Protein AF-A0A3P7KV94-F1 (afdb_monomer_lite)

Organism: Dibothriocephalus latus (NCBI:txid60516)

Secondary structure (DSSP, 8-state):
-HHHHHHHHHHHHHHHHHHHHHHHHHHHHHHHHHHHHHHHIIIIIIIIII--SS--SSTTB-TTT-PBPTTSS-TTT---PPPGGG-HHHHHHHHHHHH--SSSPPPP--TTTHHHHHHHHHHHHHHHHHHHHHHHHHHHHHHHHHHTT--HHHHHHHHHHHHHHHHHHHHHHHH-TT--HHHHHHHHHHHHHHHHHHHHHHHHHHHHHHHHHHHHHHHH----------

Radius of gyration: 30.25 Å; chains: 1; bounding box: 95×74×55 Å

Structure (mmCIF, N/CA/C/O backbone):
data_AF-A0A3P7KV94-F1
#
_entry.id   AF-A0A3P7KV94-F1
#
loop_
_atom_site.group_PDB
_atom_site.id
_atom_site.type_symbol
_atom_site.label_atom_id
_atom_site.label_alt_id
_atom_site.label_comp_id
_atom_site.label_asym_id
_atom_site.label_entity_id
_atom_site.label_seq_id
_atom_site.pdbx_PDB_ins_code
_atom_site.Cartn_x
_atom_site.Cartn_y
_atom_site.Cartn_z
_atom_site.occupancy
_atom_site.B_iso_or_equiv
_atom_site.auth_seq_id
_atom_site.auth_comp_id
_atom_site.auth_asym_id
_atom_site.auth_atom_id
_atom_site.pdbx_PDB_model_num
ATOM 1 N N . MET A 1 1 ? 8.951 25.987 18.059 1.00 56.25 1 MET A N 1
ATOM 2 C CA . MET A 1 1 ? 8.550 27.293 17.482 1.00 56.25 1 MET A CA 1
ATOM 3 C C . MET A 1 1 ? 7.028 27.458 17.388 1.00 56.25 1 MET A C 1
ATOM 5 O O . MET A 1 1 ? 6.517 28.408 17.963 1.00 56.25 1 MET A O 1
ATOM 9 N N . VAL A 1 2 ? 6.289 26.517 16.780 1.00 65.81 2 VAL A N 1
ATOM 10 C CA . VAL A 1 2 ? 4.816 26.593 16.595 1.00 65.81 2 VAL A CA 1
ATOM 11 C C . VAL A 1 2 ? 4.033 26.803 17.904 1.00 65.81 2 VAL A C 1
ATOM 13 O O . VAL A 1 2 ? 3.144 27.645 17.973 1.00 65.81 2 VAL A O 1
ATOM 16 N N . ASN A 1 3 ? 4.426 26.113 18.979 1.00 69.69 3 ASN A N 1
ATOM 17 C CA . ASN A 1 3 ? 3.790 26.240 20.297 1.00 69.69 3 ASN A CA 1
ATOM 18 C C . ASN A 1 3 ? 3.945 27.630 20.946 1.00 69.69 3 ASN A C 1
ATOM 20 O O . ASN A 1 3 ? 3.095 28.014 21.745 1.00 69.69 3 ASN A O 1
ATOM 24 N N . LEU A 1 4 ? 5.009 28.374 20.620 1.00 71.12 4 LEU A N 1
ATOM 25 C CA . LEU A 1 4 ? 5.281 29.695 21.201 1.00 71.12 4 LEU A CA 1
ATOM 26 C C . LEU A 1 4 ? 4.421 30.773 20.531 1.00 71.12 4 LEU A C 1
ATOM 28 O O . LEU A 1 4 ? 3.817 31.594 21.212 1.00 71.12 4 LEU A O 1
ATOM 32 N N . VAL A 1 5 ? 4.308 30.700 19.202 1.00 74.12 5 VAL A N 1
ATOM 33 C CA . VAL A 1 5 ? 3.488 31.617 18.394 1.00 74.12 5 VAL A CA 1
ATOM 34 C C . VAL A 1 5 ? 1.994 31.394 18.651 1.00 74.12 5 VAL A C 1
ATOM 36 O O . VAL A 1 5 ? 1.230 32.345 18.785 1.00 74.12 5 VAL A O 1
ATOM 39 N N . ALA A 1 6 ? 1.561 30.136 18.791 1.00 70.38 6 ALA A N 1
ATOM 40 C CA . ALA A 1 6 ? 0.167 29.830 19.112 1.00 70.38 6 ALA A CA 1
ATOM 41 C C . ALA A 1 6 ? -0.234 30.358 20.502 1.00 70.38 6 ALA A C 1
ATOM 43 O O . ALA A 1 6 ? -1.331 30.890 20.671 1.00 70.38 6 ALA A O 1
ATOM 44 N N . GLN A 1 7 ? 0.670 30.258 21.483 1.00 73.75 7 GLN A N 1
ATOM 45 C CA . GLN A 1 7 ? 0.433 30.757 22.836 1.00 73.75 7 GLN A CA 1
ATOM 46 C C . GLN A 1 7 ? 0.402 32.292 22.895 1.00 73.75 7 GLN A C 1
ATOM 48 O O . GLN A 1 7 ? -0.396 32.840 23.652 1.00 73.75 7 GLN A O 1
ATOM 53 N N . SER A 1 8 ? 1.215 32.989 22.093 1.00 76.00 8 SER A N 1
ATOM 54 C CA . SER A 1 8 ? 1.230 34.457 22.073 1.00 76.00 8 SER A CA 1
ATOM 55 C C . SER A 1 8 ? -0.001 35.075 21.406 1.00 76.00 8 SER A C 1
ATOM 57 O O . SER A 1 8 ? -0.380 36.183 21.765 1.00 76.00 8 SER A O 1
ATOM 59 N N . VAL A 1 9 ? -0.627 34.380 20.448 1.00 80.75 9 VAL A N 1
ATOM 60 C CA . VAL A 1 9 ? -1.775 34.912 19.687 1.00 80.75 9 VAL A CA 1
ATOM 61 C C . VAL A 1 9 ? -3.122 34.485 20.280 1.00 80.75 9 VAL A C 1
ATOM 63 O O . VAL A 1 9 ? -4.055 35.280 20.311 1.00 80.75 9 VAL A O 1
ATOM 66 N N . PHE A 1 10 ? -3.234 33.248 20.773 1.00 79.25 10 PHE A N 1
ATOM 67 C CA . PHE A 1 10 ? -4.513 32.654 21.191 1.00 79.25 10 PHE A CA 1
ATOM 68 C C . PHE A 1 10 ? -4.544 32.205 22.663 1.00 79.25 10 PHE A C 1
ATOM 70 O O . PHE A 1 10 ? -5.513 31.588 23.115 1.00 79.25 10 PHE A O 1
ATOM 77 N N . GLY A 1 11 ? -3.479 32.469 23.424 1.00 86.19 11 GLY A N 1
ATOM 78 C CA . GLY A 1 11 ? -3.354 32.040 24.815 1.00 86.19 11 GLY A CA 1
ATOM 79 C C . GLY A 1 11 ? -3.233 30.518 24.988 1.00 86.19 11 GLY A C 1
ATOM 80 O O . GLY A 1 11 ? -2.960 29.761 24.053 1.00 86.19 11 GLY A O 1
ATOM 81 N N . GLN A 1 12 ? -3.433 30.045 26.220 1.00 82.75 12 GLN A N 1
ATOM 82 C CA . GLN A 1 12 ? -3.245 28.635 26.595 1.00 82.75 12 GLN A CA 1
ATOM 83 C C . GLN A 1 12 ? -4.250 27.685 25.914 1.00 82.75 12 GLN A C 1
ATOM 85 O O . GLN A 1 12 ? -3.912 26.545 25.582 1.00 82.75 12 GLN A O 1
ATOM 90 N N . ALA A 1 13 ? -5.476 28.162 25.674 1.00 82.75 13 ALA A N 1
ATOM 91 C CA . ALA A 1 13 ? -6.503 27.399 24.971 1.00 82.75 13 ALA A CA 1
ATOM 92 C C . ALA A 1 13 ? -6.104 27.157 23.507 1.00 82.75 13 ALA A C 1
ATOM 94 O O . ALA A 1 13 ? -6.130 26.016 23.046 1.00 82.75 13 ALA A O 1
ATOM 95 N N . GLY A 1 14 ? -5.634 28.191 22.799 1.00 84.19 14 GLY A N 1
ATOM 96 C CA . GLY A 1 14 ? -5.221 28.068 21.399 1.00 84.19 14 GLY A CA 1
ATOM 97 C C . GLY A 1 14 ? -4.046 27.118 21.176 1.00 84.19 14 GLY A C 1
ATOM 98 O O . GLY A 1 14 ? -4.046 26.357 20.210 1.00 84.19 14 GLY A O 1
ATOM 99 N N . LYS A 1 15 ? -3.086 27.074 22.109 1.00 84.19 15 LYS A N 1
ATOM 100 C CA . LYS A 1 15 ? -2.001 26.079 22.087 1.00 84.19 15 LYS A CA 1
ATOM 101 C C . LYS A 1 15 ? -2.536 24.642 22.087 1.00 84.19 15 LYS A C 1
ATOM 103 O O . LYS A 1 15 ? -2.047 23.800 21.338 1.00 84.19 15 LYS A O 1
ATOM 108 N N . SER A 1 16 ? -3.547 24.365 22.910 1.00 86.06 16 SER A N 1
ATOM 109 C CA . SER A 1 16 ? -4.144 23.028 23.015 1.00 86.06 16 SER A CA 1
ATOM 110 C C . SER A 1 16 ? -4.905 22.656 21.740 1.00 86.06 16 SER A C 1
ATOM 112 O O . SER A 1 16 ? -4.712 21.560 21.217 1.00 86.06 16 SER A O 1
ATOM 114 N N . PHE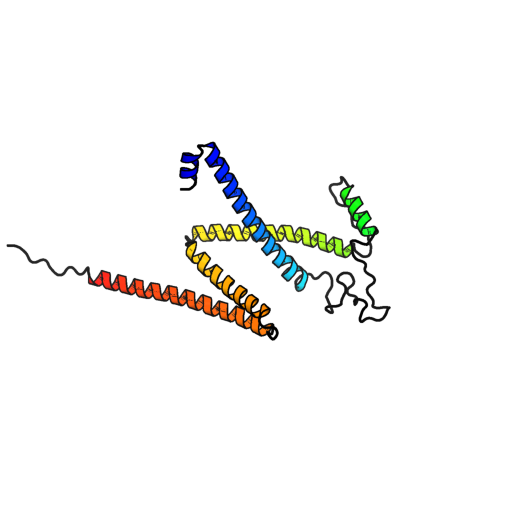 A 1 17 ? -5.685 23.588 21.182 1.00 90.12 17 PHE A N 1
ATOM 115 C CA . PHE A 1 17 ? -6.392 23.380 19.914 1.00 90.12 17 PHE A CA 1
ATOM 116 C C . PHE A 1 17 ? -5.438 23.101 18.748 1.00 90.12 17 PHE A C 1
ATOM 118 O O . PHE A 1 17 ? -5.637 22.129 18.024 1.00 90.12 17 PHE A O 1
ATOM 125 N N . MET A 1 18 ? -4.372 23.892 18.593 1.00 88.69 18 MET A N 1
ATOM 126 C CA . MET A 1 18 ? -3.408 23.690 17.505 1.00 88.69 18 MET A CA 1
ATOM 127 C C . MET A 1 18 ? -2.711 22.331 17.600 1.00 88.69 18 MET A C 1
ATOM 129 O O . MET A 1 18 ? -2.545 21.658 16.586 1.00 88.69 18 MET A O 1
ATOM 133 N N . ASN A 1 19 ? -2.370 21.879 18.809 1.00 87.88 19 ASN A N 1
ATOM 134 C CA . ASN A 1 19 ? -1.785 20.552 18.991 1.00 87.88 19 ASN A CA 1
ATOM 135 C C . ASN A 1 19 ? -2.766 19.432 18.619 1.00 87.88 19 ASN A C 1
ATOM 137 O O . ASN A 1 19 ? -2.364 18.482 17.955 1.00 87.88 19 ASN A O 1
ATOM 141 N N . VAL A 1 20 ? -4.052 19.547 18.967 1.00 91.62 20 VAL A N 1
ATOM 142 C CA . VAL A 1 20 ? -5.071 18.561 18.558 1.00 91.62 20 VAL A CA 1
ATOM 143 C C . VAL A 1 20 ? -5.243 18.531 17.038 1.00 91.62 20 VAL A C 1
ATOM 145 O O . VAL A 1 20 ? -5.331 17.453 16.449 1.00 91.62 20 VAL A O 1
ATOM 148 N N . VAL A 1 21 ? -5.240 19.692 16.378 1.00 92.75 21 VAL A N 1
ATOM 149 C CA . VAL A 1 21 ? -5.327 19.772 14.911 1.00 92.75 21 VAL A CA 1
ATOM 150 C C . VAL A 1 21 ? -4.111 19.116 14.254 1.00 92.75 21 VAL A C 1
ATOM 152 O O . VAL A 1 21 ? -4.277 18.301 13.354 1.00 92.75 21 VAL A O 1
ATOM 155 N N . ILE A 1 22 ? -2.897 19.396 14.733 1.00 91.88 22 ILE A N 1
ATOM 156 C CA . ILE A 1 22 ? -1.675 18.781 14.192 1.00 91.88 22 ILE A CA 1
ATOM 157 C C . ILE A 1 22 ? -1.693 17.261 14.401 1.00 91.88 22 ILE A C 1
ATOM 159 O O . ILE A 1 22 ? -1.453 16.509 13.459 1.00 91.88 22 ILE A O 1
ATOM 163 N N . LEU A 1 23 ? -2.033 16.794 15.606 1.00 92.12 23 LEU A N 1
ATOM 164 C CA . LEU A 1 23 ? -2.089 15.363 15.918 1.00 92.12 23 LEU A CA 1
ATOM 165 C C . LEU A 1 23 ? -3.150 14.632 15.093 1.00 92.12 23 LEU A C 1
ATOM 167 O O . LEU A 1 23 ? -2.886 13.544 14.588 1.00 92.12 23 LEU A O 1
ATOM 171 N N . SER A 1 24 ? -4.334 15.222 14.924 1.00 94.00 24 SER A N 1
ATOM 172 C CA . SER A 1 24 ? -5.396 14.627 14.106 1.00 94.00 24 SER A CA 1
ATOM 173 C C . SER A 1 24 ? -5.035 14.598 12.621 1.00 94.00 24 SER A C 1
ATOM 175 O O . SER A 1 24 ? -5.274 13.583 11.971 1.00 94.00 24 SER A O 1
ATOM 177 N N . ALA A 1 25 ? -4.394 15.648 12.098 1.00 94.56 25 ALA A N 1
ATOM 178 C CA . ALA A 1 25 ? -3.899 15.671 10.725 1.00 94.56 25 ALA A CA 1
ATOM 179 C C . ALA A 1 25 ? -2.850 14.573 10.484 1.00 94.56 25 ALA A C 1
ATOM 181 O O . ALA A 1 25 ? -2.973 13.809 9.529 1.00 94.56 25 ALA A O 1
ATOM 182 N N . MET A 1 26 ? -1.868 14.437 11.382 1.00 91.88 26 MET A N 1
ATOM 183 C CA . MET A 1 26 ? -0.846 13.384 11.298 1.00 91.88 26 MET A CA 1
ATOM 184 C C . MET A 1 26 ? -1.443 11.979 11.455 1.00 91.88 26 MET A C 1
ATOM 186 O O . MET A 1 26 ? -1.051 11.048 10.753 1.00 91.88 26 MET A O 1
ATOM 190 N N . ALA A 1 27 ? -2.412 11.801 12.354 1.00 92.75 27 ALA A N 1
ATOM 191 C CA . ALA A 1 27 ? -3.106 10.526 12.516 1.00 92.75 27 ALA A CA 1
ATOM 192 C C . ALA A 1 27 ? -3.913 10.154 11.257 1.00 92.75 27 ALA A C 1
ATOM 194 O O . ALA A 1 27 ? -3.926 8.995 10.843 1.00 92.75 27 ALA A O 1
ATOM 195 N N . ALA A 1 28 ? -4.562 11.126 10.612 1.00 94.56 28 ALA A N 1
ATOM 196 C CA . ALA A 1 28 ? -5.327 10.894 9.391 1.00 94.56 28 ALA A CA 1
ATOM 197 C C . ALA A 1 28 ? -4.428 10.491 8.210 1.00 94.56 28 ALA A C 1
ATOM 199 O O . ALA A 1 28 ? -4.744 9.534 7.503 1.00 94.56 28 ALA A O 1
ATOM 200 N N . THR A 1 29 ? -3.291 11.165 8.011 1.00 93.19 29 THR A N 1
ATOM 201 C CA . THR A 1 29 ? -2.361 10.816 6.924 1.00 93.19 29 THR A CA 1
ATOM 202 C C . THR A 1 29 ? -1.722 9.447 7.146 1.00 93.19 29 THR A C 1
ATOM 204 O O . THR A 1 29 ? -1.769 8.599 6.258 1.00 93.19 29 THR A O 1
ATOM 207 N N . THR A 1 30 ? -1.220 9.177 8.353 1.00 90.81 30 THR A N 1
ATOM 208 C CA . THR A 1 30 ? -0.586 7.886 8.679 1.00 90.81 30 THR A CA 1
ATOM 209 C C . THR A 1 30 ? -1.555 6.711 8.553 1.00 90.81 30 THR A C 1
ATOM 211 O O . THR A 1 30 ? -1.204 5.671 7.994 1.00 90.81 30 THR A O 1
ATOM 214 N N . THR A 1 31 ? -2.802 6.859 9.010 1.00 92.31 31 THR A N 1
ATOM 215 C CA . THR A 1 31 ? -3.811 5.799 8.858 1.00 92.31 31 THR A CA 1
ATOM 216 C C . THR A 1 31 ? -4.174 5.552 7.396 1.00 92.31 31 THR A C 1
ATOM 218 O O . THR A 1 31 ? -4.305 4.392 7.002 1.00 92.31 31 THR A O 1
ATOM 221 N N . ALA A 1 32 ? -4.284 6.601 6.575 1.00 93.44 32 ALA A N 1
ATOM 222 C CA . ALA A 1 32 ? -4.557 6.471 5.146 1.00 93.44 32 ALA A CA 1
ATOM 223 C C . ALA A 1 32 ? -3.414 5.765 4.394 1.00 93.44 32 ALA A C 1
ATOM 225 O O . ALA A 1 32 ? -3.667 4.871 3.581 1.00 93.44 32 ALA A O 1
ATOM 226 N N . GLU A 1 33 ? -2.162 6.111 4.691 1.00 92.06 33 GLU A N 1
ATOM 227 C CA . GLU A 1 33 ? -0.980 5.490 4.083 1.00 92.06 33 GLU A CA 1
ATOM 228 C C . GLU A 1 33 ? -0.869 4.008 4.453 1.00 92.06 33 GLU A C 1
ATOM 230 O O . GLU A 1 33 ? -0.787 3.144 3.576 1.00 92.06 33 GLU A O 1
ATOM 235 N N . VAL A 1 34 ? -0.960 3.685 5.746 1.00 93.56 34 VAL A N 1
ATOM 236 C CA . VAL A 1 34 ? -0.874 2.298 6.226 1.00 93.56 34 VAL A CA 1
ATOM 237 C C . VAL A 1 34 ? -2.035 1.458 5.688 1.00 93.56 34 VAL A C 1
ATOM 239 O O . VAL A 1 34 ? -1.834 0.305 5.288 1.00 93.56 34 VAL A O 1
ATOM 242 N N . ALA A 1 35 ? -3.246 2.021 5.618 1.00 92.06 35 ALA A N 1
ATOM 243 C CA . ALA A 1 35 ? -4.393 1.348 5.018 1.00 92.06 35 ALA A CA 1
ATOM 244 C C . ALA A 1 35 ? -4.162 1.056 3.529 1.00 92.06 35 ALA A C 1
ATOM 246 O O . ALA A 1 35 ? -4.448 -0.059 3.084 1.00 92.06 35 ALA A O 1
ATOM 247 N N . SER A 1 36 ? -3.598 2.014 2.789 1.00 94.12 36 SER A N 1
ATOM 248 C CA . SER A 1 36 ? -3.301 1.876 1.360 1.00 94.12 36 SER A CA 1
ATOM 249 C C . SER A 1 36 ? -2.279 0.766 1.106 1.00 94.12 36 SER A C 1
ATOM 251 O O . SER A 1 36 ? -2.557 -0.162 0.341 1.00 94.12 36 SER A O 1
ATOM 253 N N . ILE A 1 37 ? -1.149 0.777 1.822 1.00 93.12 37 ILE A N 1
ATOM 254 C CA . ILE A 1 37 ? -0.109 -0.262 1.713 1.00 93.12 37 ILE A CA 1
ATOM 255 C C . ILE A 1 37 ? -0.689 -1.640 2.057 1.00 93.12 37 ILE A C 1
ATOM 257 O O . ILE A 1 37 ? -0.472 -2.613 1.334 1.00 93.12 37 ILE A O 1
ATOM 261 N N . SER A 1 38 ? -1.496 -1.721 3.120 1.00 93.81 38 SER A N 1
ATOM 262 C CA . SER A 1 38 ? -2.153 -2.971 3.515 1.00 93.81 38 SER A CA 1
ATOM 263 C C . SER A 1 38 ? -3.069 -3.506 2.415 1.00 93.81 38 SER A C 1
ATOM 265 O O . SER A 1 38 ? -3.068 -4.702 2.135 1.00 93.81 38 SER A O 1
ATOM 267 N N . THR A 1 39 ? -3.863 -2.638 1.777 1.00 92.44 39 THR A N 1
ATOM 268 C CA . THR A 1 39 ? -4.763 -3.063 0.697 1.00 92.44 39 THR A CA 1
ATOM 269 C C . THR A 1 39 ? -4.022 -3.542 -0.539 1.00 92.44 39 THR A C 1
ATOM 271 O O . THR A 1 39 ? -4.439 -4.552 -1.099 1.00 92.44 39 THR A O 1
ATOM 274 N N . ILE A 1 40 ? -2.919 -2.886 -0.915 1.00 93.12 40 ILE A N 1
ATOM 275 C CA . ILE A 1 40 ? -2.058 -3.327 -2.021 1.00 93.12 40 ILE A CA 1
ATOM 276 C C . ILE A 1 40 ? -1.506 -4.716 -1.702 1.00 93.12 40 ILE A C 1
ATOM 278 O O . ILE A 1 40 ? -1.665 -5.646 -2.484 1.00 93.12 40 ILE A O 1
ATOM 282 N N . PHE A 1 41 ? -0.946 -4.910 -0.505 1.00 93.38 41 PHE A N 1
ATOM 283 C CA . PHE A 1 41 ? -0.397 -6.207 -0.117 1.00 93.38 41 PHE A CA 1
ATOM 284 C C . PHE A 1 41 ? -1.449 -7.328 -0.168 1.00 93.38 41 PHE A C 1
ATOM 286 O O . PHE A 1 41 ? -1.193 -8.425 -0.659 1.00 93.38 41 PHE A O 1
ATOM 293 N N . ILE A 1 42 ? -2.664 -7.073 0.311 1.00 92.19 42 ILE A N 1
ATOM 294 C CA . ILE A 1 42 ? -3.688 -8.120 0.397 1.00 92.19 42 ILE A CA 1
ATOM 295 C C . ILE A 1 42 ? -4.320 -8.406 -0.960 1.00 92.19 42 ILE A C 1
ATOM 297 O O . ILE A 1 42 ? -4.489 -9.567 -1.324 1.00 92.19 42 ILE A O 1
ATOM 301 N N . ASN A 1 43 ? -4.684 -7.369 -1.706 1.00 89.94 43 ASN A N 1
ATOM 302 C CA . ASN A 1 43 ? -5.396 -7.548 -2.964 1.00 89.94 43 ASN A CA 1
ATOM 303 C C . ASN A 1 43 ? -4.449 -7.958 -4.094 1.00 89.94 43 ASN A C 1
ATOM 305 O O . ASN A 1 43 ? -4.812 -8.824 -4.889 1.00 89.94 43 ASN A O 1
ATOM 309 N N . ASP A 1 44 ? -3.238 -7.400 -4.133 1.00 91.81 44 ASP A N 1
ATOM 310 C CA . ASP A 1 44 ? -2.326 -7.602 -5.259 1.00 91.81 44 ASP A CA 1
ATOM 311 C C . ASP A 1 44 ? -1.378 -8.777 -5.009 1.00 91.81 44 ASP A C 1
ATOM 313 O O . ASP A 1 44 ? -1.060 -9.515 -5.940 1.00 91.81 44 ASP A O 1
ATOM 317 N N . ILE A 1 45 ? -0.958 -9.005 -3.757 1.00 91.69 45 ILE A N 1
ATOM 318 C CA . ILE A 1 45 ? -0.039 -10.102 -3.416 1.00 91.69 45 ILE A CA 1
ATOM 319 C C . ILE A 1 45 ? -0.811 -11.300 -2.859 1.00 91.69 45 ILE A C 1
ATOM 321 O O . ILE A 1 45 ? -0.770 -12.393 -3.428 1.00 91.69 45 ILE A O 1
ATOM 325 N N . TYR A 1 46 ? -1.547 -11.115 -1.761 1.00 91.00 46 TYR A N 1
ATOM 326 C CA . TYR A 1 46 ? -2.161 -12.236 -1.045 1.00 91.00 46 TYR A CA 1
ATOM 327 C C . TYR A 1 46 ? -3.263 -12.939 -1.847 1.00 91.00 46 TYR A C 1
ATOM 329 O O . TYR A 1 46 ? -3.223 -14.160 -2.016 1.00 91.00 46 TYR A O 1
ATOM 337 N N . ALA A 1 47 ? -4.223 -12.180 -2.376 1.00 88.12 47 ALA A N 1
ATOM 338 C CA . ALA A 1 47 ? -5.380 -12.725 -3.080 1.00 88.12 47 ALA A CA 1
ATOM 339 C C . ALA A 1 47 ? -5.036 -13.312 -4.460 1.00 88.12 47 ALA A C 1
ATOM 341 O O . ALA A 1 47 ? -5.784 -14.147 -4.970 1.00 88.12 47 ALA A O 1
ATOM 342 N N . ILE A 1 48 ? -3.927 -12.890 -5.076 1.00 87.06 48 ILE A N 1
ATOM 343 C CA . ILE A 1 48 ? -3.512 -13.363 -6.405 1.00 87.06 48 ILE A CA 1
ATOM 344 C C . ILE A 1 48 ? -2.508 -14.513 -6.298 1.00 87.06 48 ILE A C 1
ATOM 346 O O . ILE A 1 48 ? -2.695 -15.532 -6.964 1.00 87.06 48 ILE A O 1
ATOM 350 N N . TYR A 1 49 ? -1.467 -14.368 -5.474 1.00 89.19 49 TYR A N 1
ATOM 351 C CA . TYR A 1 49 ? -0.316 -15.275 -5.488 1.00 89.19 49 TYR A CA 1
ATOM 352 C C . TYR A 1 49 ? -0.287 -16.264 -4.321 1.00 89.19 49 TYR A C 1
ATOM 354 O O . TYR A 1 49 ? 0.122 -17.405 -4.518 1.00 89.19 49 TYR A O 1
ATOM 362 N N . LEU A 1 50 ? -0.706 -15.859 -3.116 1.00 89.88 50 LEU A N 1
ATOM 363 C CA . LEU A 1 50 ? -0.573 -16.700 -1.915 1.00 89.88 50 LEU A CA 1
ATOM 364 C C . LEU A 1 50 ? -1.763 -17.641 -1.720 1.00 89.88 50 LEU A C 1
ATOM 366 O O . LEU A 1 50 ? -1.572 -18.834 -1.497 1.00 89.88 50 LEU A O 1
ATOM 370 N N . ASN A 1 51 ? -2.988 -17.115 -1.772 1.00 88.69 51 ASN A N 1
ATOM 371 C CA . ASN A 1 51 ? -4.191 -17.909 -1.534 1.00 88.69 51 ASN A CA 1
ATOM 372 C C . ASN A 1 51 ? -5.375 -17.420 -2.384 1.00 88.69 51 ASN A C 1
ATOM 374 O O . ASN A 1 51 ? -6.308 -16.796 -1.857 1.00 88.69 51 ASN A O 1
ATOM 378 N N . PRO A 1 52 ? -5.349 -17.668 -3.705 1.00 87.31 52 PRO A N 1
ATOM 379 C CA . PRO A 1 52 ? -6.479 -17.352 -4.562 1.00 87.31 52 PRO A CA 1
ATOM 380 C C . PRO A 1 52 ? -7.670 -18.249 -4.212 1.00 87.31 52 PRO A C 1
ATOM 382 O O . PRO A 1 52 ? -7.552 -19.471 -4.208 1.00 87.31 52 PRO A O 1
ATOM 385 N N . PHE A 1 53 ? -8.839 -17.647 -3.971 1.00 83.56 53 P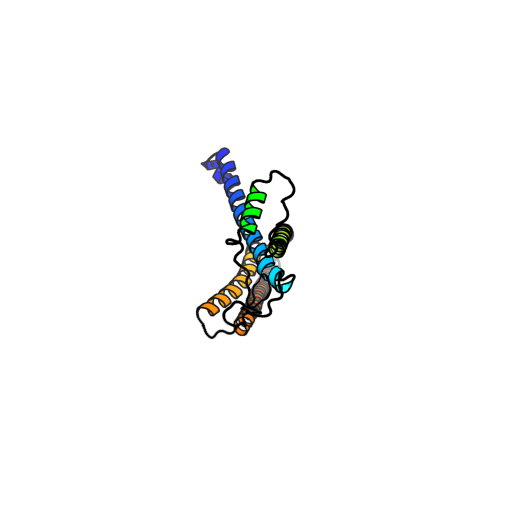HE A N 1
ATOM 386 C CA . PHE A 1 53 ? -10.063 -18.386 -3.626 1.00 83.56 53 PHE A CA 1
ATOM 387 C C . PHE A 1 53 ? -10.428 -19.471 -4.656 1.00 83.56 53 PHE A C 1
ATOM 389 O O . PHE A 1 53 ? -10.885 -20.554 -4.302 1.00 83.56 53 PHE A O 1
ATOM 396 N N . CYS A 1 54 ? -10.202 -19.189 -5.938 1.00 81.38 54 CYS A N 1
ATOM 397 C CA . CYS A 1 54 ? -10.284 -20.160 -7.020 1.00 81.38 54 CYS A CA 1
ATOM 398 C C . CYS A 1 54 ? -9.105 -19.942 -7.967 1.00 81.38 54 CYS A C 1
ATOM 400 O O . CYS A 1 54 ? -8.801 -18.808 -8.349 1.00 81.38 54 CYS A O 1
ATOM 402 N N . LYS A 1 55 ? -8.450 -21.031 -8.375 1.00 75.31 55 LYS A N 1
ATOM 403 C CA . LYS A 1 55 ? -7.349 -20.990 -9.340 1.00 75.31 55 LYS A CA 1
ATOM 404 C C . LYS A 1 55 ? -7.916 -20.562 -10.698 1.00 75.31 55 LYS A C 1
ATOM 406 O O . LYS A 1 55 ? -8.613 -21.334 -11.351 1.00 75.31 55 LYS A O 1
ATOM 411 N N . ARG A 1 56 ? -7.686 -19.308 -11.098 1.00 68.62 56 ARG A N 1
ATOM 412 C CA . ARG A 1 56 ? -8.191 -18.774 -12.372 1.00 68.62 56 ARG A CA 1
ATOM 413 C C . ARG A 1 56 ? -7.506 -19.487 -13.537 1.00 68.62 56 ARG A C 1
ATOM 415 O O . ARG A 1 56 ? -6.309 -19.320 -13.736 1.00 68.62 56 ARG A O 1
ATOM 422 N N . ILE A 1 57 ? -8.281 -20.251 -14.308 1.00 67.12 57 ILE A N 1
ATOM 423 C CA . ILE A 1 57 ? -7.816 -20.930 -15.532 1.00 67.12 57 ILE A CA 1
ATOM 424 C C . ILE A 1 57 ? -7.826 -19.954 -16.727 1.00 67.12 57 ILE A C 1
ATOM 426 O O . ILE A 1 57 ? -7.072 -20.122 -17.678 1.00 67.12 57 ILE A O 1
ATOM 430 N N . GLY A 1 58 ? -8.617 -18.873 -16.657 1.00 71.38 58 GLY A N 1
ATOM 431 C CA . GLY A 1 58 ? -8.628 -17.808 -17.664 1.00 71.38 58 GLY A CA 1
ATOM 432 C C . GLY A 1 58 ? -9.356 -16.539 -17.212 1.00 71.38 58 GLY A C 1
ATOM 433 O O . GLY A 1 58 ? -10.088 -16.549 -16.217 1.00 71.38 58 GLY A O 1
ATOM 434 N N . LEU A 1 59 ? -9.181 -15.448 -17.970 1.00 74.94 59 LEU A N 1
ATOM 435 C CA . LEU A 1 59 ? -9.789 -14.122 -17.727 1.00 74.94 59 LEU A CA 1
ATOM 436 C C . LEU A 1 59 ? -11.328 -14.165 -17.645 1.00 74.94 59 LEU A C 1
ATOM 438 O O . LEU A 1 59 ? -11.934 -13.343 -16.965 1.00 74.94 59 LEU A O 1
ATOM 442 N N . ASN A 1 60 ? -11.950 -15.160 -18.287 1.00 77.69 60 ASN A N 1
ATOM 443 C CA . ASN A 1 60 ? -13.404 -15.326 -18.369 1.00 77.69 60 ASN A CA 1
ATOM 444 C C . ASN A 1 60 ? -13.974 -16.361 -17.383 1.00 77.69 60 ASN A C 1
ATOM 446 O O . ASN A 1 60 ? -15.132 -16.755 -17.516 1.00 77.69 60 ASN A O 1
ATOM 450 N N . SER A 1 61 ? -13.187 -16.824 -16.410 1.00 82.56 61 SER A N 1
ATOM 451 C CA . SER A 1 61 ? -13.658 -17.734 -15.358 1.00 82.56 61 SER A CA 1
ATOM 452 C C . SER A 1 61 ? -14.387 -16.986 -14.232 1.00 82.56 61 SER A C 1
ATOM 454 O O . SER A 1 61 ? -14.058 -15.852 -13.882 1.00 82.56 61 SER A O 1
ATOM 456 N N . CYS A 1 62 ? -15.418 -17.605 -13.662 1.00 82.94 62 CYS A N 1
ATOM 457 C CA . CYS A 1 62 ? -16.138 -17.085 -12.509 1.00 82.94 62 CYS A CA 1
ATOM 458 C C . CYS A 1 62 ? -15.287 -17.219 -11.244 1.00 82.94 62 CYS A C 1
ATOM 460 O O . CYS A 1 62 ? -14.774 -18.296 -10.955 1.00 82.94 62 CYS A O 1
ATOM 462 N N . ILE A 1 63 ? -15.215 -16.155 -10.440 1.00 82.25 63 ILE A N 1
ATOM 463 C CA . ILE A 1 63 ? -14.454 -16.164 -9.184 1.00 82.25 63 ILE A CA 1
ATOM 464 C C . ILE A 1 63 ? -15.015 -17.142 -8.143 1.00 82.25 63 ILE A C 1
ATOM 466 O O . ILE A 1 63 ? -14.260 -17.606 -7.304 1.00 82.25 63 ILE A O 1
ATOM 470 N N . LEU A 1 64 ? -16.311 -17.469 -8.198 1.00 84.00 64 LEU A N 1
ATOM 471 C CA . LEU A 1 64 ? -16.965 -18.308 -7.189 1.00 84.00 64 LEU A CA 1
ATOM 472 C C . LEU A 1 64 ? -16.866 -19.804 -7.478 1.00 84.00 64 LEU A C 1
ATOM 474 O O . LEU A 1 64 ? -16.624 -20.587 -6.569 1.00 84.00 64 LEU A O 1
ATOM 478 N N . CYS A 1 65 ? -17.090 -20.200 -8.730 1.00 80.31 65 CYS A N 1
ATOM 479 C CA . CYS A 1 65 ? -17.143 -21.611 -9.118 1.00 80.31 65 CYS A CA 1
ATOM 480 C C . CYS A 1 65 ? -16.053 -22.023 -10.114 1.00 80.31 65 CYS A C 1
ATOM 482 O O . CYS A 1 65 ? -16.028 -23.176 -10.530 1.00 80.31 65 CYS A O 1
ATOM 484 N N . GLY A 1 66 ? -15.206 -21.098 -10.572 1.00 78.56 66 GLY A N 1
ATOM 485 C CA . GLY A 1 66 ? -14.158 -21.363 -11.565 1.00 78.56 66 GLY A CA 1
ATOM 486 C C . GLY A 1 66 ? -14.654 -21.621 -12.995 1.00 78.56 66 GLY A C 1
ATOM 487 O O . GLY A 1 66 ? -13.847 -21.614 -13.921 1.00 78.56 66 GLY A O 1
ATOM 488 N N . LYS A 1 67 ? -15.964 -21.799 -13.208 1.00 83.81 67 LYS A N 1
ATOM 489 C CA . LYS A 1 67 ? -16.571 -22.067 -14.523 1.00 83.81 67 LYS A CA 1
ATOM 490 C C . LYS A 1 67 ? -16.543 -20.854 -15.452 1.00 83.81 67 LYS A C 1
ATOM 492 O O . LYS A 1 67 ? -16.569 -19.713 -14.991 1.00 83.81 67 LYS A O 1
ATOM 497 N N . LEU A 1 68 ? -16.550 -21.086 -16.761 1.00 81.19 68 LEU A N 1
ATOM 498 C CA . LEU A 1 68 ? -16.525 -20.034 -17.779 1.00 81.19 68 LEU A CA 1
ATOM 499 C C . LEU A 1 68 ? -17.819 -19.196 -17.777 1.00 81.19 68 LEU A C 1
ATOM 501 O O . LEU A 1 68 ? -18.933 -19.696 -17.585 1.00 81.19 68 LEU A O 1
ATOM 505 N N . ARG A 1 69 ? -17.675 -17.884 -17.987 1.00 75.75 69 ARG A N 1
ATOM 506 C CA . ARG A 1 69 ? -18.794 -16.942 -18.110 1.00 75.75 69 ARG A CA 1
ATOM 507 C C . ARG A 1 69 ? -19.383 -17.033 -19.525 1.00 75.75 69 ARG A C 1
ATOM 509 O O . ARG A 1 69 ? -18.644 -17.100 -20.501 1.00 75.75 69 ARG A O 1
ATOM 516 N N . ALA A 1 70 ? -20.714 -17.013 -19.609 1.00 63.84 70 ALA A N 1
ATOM 517 C CA . ALA A 1 70 ? -21.587 -17.521 -20.681 1.00 63.84 70 ALA A CA 1
ATOM 518 C C . ALA A 1 70 ? -21.283 -17.209 -22.168 1.00 63.84 70 ALA A C 1
ATOM 520 O O . ALA A 1 70 ? -21.952 -17.773 -23.028 1.00 63.84 70 ALA A O 1
ATOM 521 N N . ARG A 1 71 ? -20.311 -16.358 -22.520 1.00 63.03 71 ARG A N 1
ATOM 522 C CA . ARG A 1 71 ? -20.034 -16.015 -23.929 1.00 63.03 71 ARG A CA 1
ATOM 523 C C . ARG A 1 71 ? -19.267 -17.087 -24.714 1.00 63.03 71 ARG A C 1
ATOM 525 O O . ARG A 1 71 ? -19.270 -17.009 -25.934 1.00 63.03 71 ARG A O 1
ATOM 532 N N . PHE A 1 72 ? -18.634 -18.062 -24.054 1.00 59.50 72 PHE A N 1
ATOM 533 C CA . PHE A 1 72 ? -17.698 -18.992 -24.716 1.00 59.50 72 PHE A CA 1
ATOM 534 C C . PHE A 1 72 ? -17.802 -20.458 -24.268 1.00 59.50 72 PHE A C 1
ATOM 536 O O . PHE A 1 72 ? -16.904 -21.237 -24.561 1.00 59.50 72 PHE A O 1
ATOM 543 N N . ALA A 1 73 ? -18.854 -20.837 -23.537 1.00 61.28 73 ALA A N 1
ATOM 544 C CA . ALA A 1 73 ? -18.975 -22.174 -22.956 1.00 61.28 73 ALA A CA 1
ATOM 545 C C . ALA A 1 73 ? -20.290 -22.859 -23.337 1.00 61.28 73 ALA A C 1
ATOM 547 O O . ALA A 1 73 ? -21.332 -22.198 -23.448 1.00 61.28 73 ALA A O 1
ATOM 548 N N . GLU A 1 74 ? -20.211 -24.178 -23.497 1.00 73.12 74 GLU A N 1
ATOM 549 C CA . GLU A 1 74 ? -21.339 -25.096 -23.648 1.00 73.12 74 GLU A CA 1
ATOM 550 C C . GLU A 1 74 ? -22.235 -25.048 -22.396 1.00 73.12 74 GLU A C 1
ATOM 552 O O . GLU A 1 74 ? -21.760 -24.748 -21.297 1.00 73.12 74 GLU A O 1
ATOM 557 N N . ASP A 1 75 ? -23.545 -25.279 -22.534 1.00 72.00 75 ASP A N 1
ATOM 558 C CA . ASP A 1 75 ? -24.530 -25.012 -21.467 1.00 72.00 75 ASP A CA 1
ATOM 559 C C . ASP A 1 75 ? -24.273 -25.779 -20.152 1.00 72.00 75 ASP A C 1
ATOM 561 O O . ASP A 1 75 ? -24.677 -25.324 -19.077 1.00 72.00 75 ASP A O 1
ATOM 565 N N . SER A 1 76 ? -23.547 -26.900 -20.208 1.00 73.00 76 SER A N 1
ATOM 566 C CA . SER A 1 76 ? -23.106 -27.689 -19.047 1.00 73.00 76 SER A CA 1
ATOM 567 C C . SER A 1 76 ? -21.978 -27.018 -18.240 1.00 73.00 76 SER A C 1
ATOM 569 O O . SER A 1 76 ? -21.907 -27.151 -17.010 1.00 73.00 76 SER A O 1
ATOM 571 N N . GLU A 1 77 ? -21.124 -26.237 -18.906 1.00 71.19 77 GLU A N 1
ATOM 572 C CA . GLU A 1 77 ? -19.961 -25.555 -18.329 1.00 71.19 77 GLU A CA 1
ATOM 573 C C . GLU A 1 77 ? -20.233 -24.091 -17.974 1.00 71.19 77 GLU A C 1
ATOM 575 O O . GLU A 1 77 ? -19.385 -23.419 -17.381 1.00 71.19 77 GLU A O 1
ATOM 580 N N . ARG A 1 78 ? -21.428 -23.578 -18.283 1.00 78.75 78 ARG A N 1
ATOM 581 C CA . ARG A 1 78 ? -21.799 -22.201 -17.954 1.00 78.75 78 ARG A CA 1
ATOM 582 C C . ARG A 1 78 ? -21.924 -21.996 -16.449 1.00 78.75 78 ARG A C 1
ATOM 584 O O . ARG A 1 78 ? -22.597 -22.733 -15.724 1.00 78.75 78 ARG A O 1
ATOM 591 N N . CYS A 1 79 ? -21.294 -20.926 -15.974 1.00 83.06 79 CYS A N 1
ATOM 592 C CA . CYS A 1 79 ? -21.491 -20.446 -14.617 1.00 83.06 79 CYS A CA 1
ATOM 593 C C . CYS A 1 79 ? -22.941 -19.966 -14.404 1.00 83.06 79 CYS A C 1
ATOM 595 O O . CYS A 1 79 ? -23.423 -19.103 -15.136 1.00 83.06 79 CYS A O 1
ATOM 597 N N . LYS A 1 80 ? -23.595 -20.486 -13.355 1.00 81.38 80 LYS A N 1
ATOM 598 C CA . LYS A 1 80 ? -24.927 -20.060 -12.881 1.00 81.38 80 LYS A CA 1
ATOM 599 C C . LYS A 1 80 ? -24.868 -19.211 -11.600 1.00 81.38 80 LYS A C 1
ATOM 601 O O . LYS A 1 80 ? -25.896 -18.951 -10.986 1.00 81.38 80 LYS A O 1
ATOM 606 N N . CYS A 1 81 ? -23.676 -18.805 -11.157 1.00 82.38 81 CYS A N 1
ATOM 607 C CA . CYS A 1 81 ? -23.528 -17.989 -9.953 1.00 82.38 81 CYS A CA 1
ATOM 608 C C . CYS A 1 81 ? -24.075 -16.575 -10.200 1.00 82.38 81 CYS A C 1
ATOM 610 O O . CYS A 1 81 ? -23.525 -15.829 -11.013 1.00 82.38 81 CYS A O 1
ATOM 612 N N . GLY A 1 82 ? -25.128 -16.205 -9.470 1.00 81.31 82 GLY A N 1
ATOM 613 C CA . GLY A 1 82 ? -25.614 -14.828 -9.387 1.00 81.31 82 GLY A CA 1
ATOM 614 C C . GLY A 1 82 ? -24.676 -13.923 -8.580 1.00 81.31 82 GLY A C 1
ATOM 615 O O . GLY A 1 82 ? -23.773 -14.392 -7.873 1.00 81.31 82 GLY A O 1
ATOM 616 N N . SER A 1 83 ? -24.890 -12.608 -8.675 1.00 82.56 83 SER A N 1
ATOM 617 C CA . SER A 1 83 ? -24.225 -11.653 -7.785 1.00 82.56 83 SER A CA 1
ATOM 618 C C . SER A 1 83 ? -24.667 -11.894 -6.338 1.00 82.56 83 SER A C 1
ATOM 620 O O . SER A 1 83 ? -25.807 -12.273 -6.084 1.00 82.56 83 SER A O 1
ATOM 622 N N . MET A 1 84 ? -23.771 -11.658 -5.373 1.00 82.25 84 MET A N 1
ATOM 623 C CA . MET A 1 84 ? -24.126 -11.768 -3.948 1.00 82.25 84 MET A CA 1
ATOM 624 C C . MET A 1 84 ? -25.247 -10.800 -3.557 1.00 82.25 84 MET A C 1
ATOM 626 O O . MET A 1 84 ? -26.058 -11.136 -2.708 1.00 82.25 84 MET A O 1
ATOM 630 N N . ALA A 1 85 ? -25.306 -9.631 -4.202 1.00 83.31 85 ALA A N 1
ATOM 631 C CA . ALA A 1 85 ? -26.322 -8.612 -3.948 1.00 83.31 85 ALA A CA 1
ATOM 632 C C . ALA A 1 85 ? -27.723 -8.985 -4.465 1.00 83.31 85 ALA A C 1
ATOM 634 O O . ALA A 1 85 ? -28.693 -8.396 -4.019 1.00 83.31 85 ALA A O 1
ATOM 635 N N . ALA A 1 86 ? -27.830 -9.929 -5.406 1.00 84.94 86 ALA A N 1
ATOM 636 C CA . ALA A 1 86 ? -29.112 -10.397 -5.944 1.00 84.94 86 ALA A CA 1
ATOM 637 C C . ALA A 1 86 ? -29.509 -11.781 -5.402 1.00 84.94 86 ALA A C 1
ATOM 639 O O . ALA A 1 86 ? -30.436 -12.403 -5.910 1.00 84.94 86 ALA A O 1
ATOM 640 N N . CYS A 1 87 ? -28.764 -12.312 -4.428 1.00 87.44 87 CYS A N 1
ATOM 641 C CA . CYS A 1 87 ? -29.049 -13.605 -3.827 1.00 87.44 87 CYS A CA 1
ATOM 642 C C . CYS A 1 87 ? -29.870 -13.399 -2.553 1.00 87.44 87 CYS A C 1
ATOM 644 O O . CYS A 1 87 ? -29.324 -12.942 -1.551 1.00 87.44 87 CYS A O 1
ATOM 646 N N . GLU A 1 88 ? -31.147 -13.788 -2.584 1.00 88.06 88 GLU A N 1
ATOM 647 C CA . GLU A 1 88 ? -32.080 -13.668 -1.448 1.00 88.06 88 GLU A CA 1
ATOM 648 C C . GLU A 1 88 ? -31.510 -14.316 -0.178 1.00 88.06 88 GLU A C 1
ATOM 650 O O . GLU A 1 88 ? -31.412 -13.667 0.856 1.00 88.06 88 GLU A O 1
ATOM 655 N N . ASN A 1 89 ? -30.962 -15.533 -0.286 1.00 86.81 89 ASN A N 1
ATOM 656 C CA . ASN A 1 89 ? -30.327 -16.218 0.848 1.00 86.81 89 ASN A CA 1
ATOM 657 C C . ASN A 1 89 ? -29.156 -15.421 1.458 1.00 86.81 89 ASN A C 1
ATOM 659 O O . ASN A 1 89 ? -28.901 -15.499 2.656 1.00 86.81 89 ASN A O 1
ATOM 663 N N . CYS A 1 90 ? -28.399 -14.677 0.642 1.00 86.44 90 CYS A N 1
ATOM 664 C CA . CYS A 1 90 ? -27.309 -13.836 1.147 1.00 86.44 90 CYS A CA 1
ATOM 665 C C . CYS A 1 90 ? -27.818 -12.559 1.814 1.00 86.44 90 CYS A C 1
ATOM 667 O O . CYS A 1 90 ? -27.178 -12.089 2.760 1.00 86.44 90 CYS A O 1
ATOM 669 N N . GLU A 1 91 ? -28.922 -12.006 1.317 1.00 89.00 91 GLU A N 1
ATOM 670 C CA . GLU A 1 91 ? -29.593 -10.850 1.906 1.00 89.00 91 GLU A CA 1
ATOM 671 C C . GLU A 1 91 ? -30.219 -11.215 3.256 1.00 89.00 91 GLU A C 1
ATOM 673 O O . GLU A 1 91 ? -29.997 -10.514 4.242 1.00 89.00 91 GLU A O 1
ATOM 678 N N . ASP A 1 92 ? -30.889 -12.363 3.339 1.00 88.12 92 ASP A N 1
ATOM 679 C CA . ASP A 1 92 ? -31.450 -12.887 4.585 1.00 88.12 92 ASP A CA 1
ATOM 680 C C . ASP A 1 92 ? -30.358 -13.176 5.619 1.00 88.12 92 ASP A C 1
ATOM 682 O O . ASP A 1 92 ? -30.478 -12.763 6.773 1.00 88.12 92 ASP A O 1
ATOM 686 N N . ASP A 1 93 ? -29.239 -13.787 5.208 1.00 86.75 93 ASP A N 1
ATOM 687 C CA . ASP A 1 93 ? -28.067 -13.973 6.074 1.00 86.75 93 ASP A CA 1
ATOM 688 C C . ASP A 1 93 ? -27.515 -12.623 6.584 1.00 86.75 93 ASP A C 1
ATOM 690 O O . ASP A 1 93 ? -27.026 -12.535 7.709 1.00 86.75 93 ASP A O 1
ATOM 694 N N . MET A 1 94 ? -27.556 -11.563 5.766 1.00 85.00 94 MET A N 1
ATOM 695 C CA . MET A 1 94 ? -27.094 -10.222 6.151 1.00 85.00 94 MET A CA 1
ATOM 696 C C . MET A 1 94 ? -28.046 -9.562 7.155 1.00 85.00 94 MET A C 1
ATOM 698 O O . MET A 1 94 ? -27.592 -9.060 8.182 1.00 85.00 94 MET A O 1
ATOM 702 N N . ARG A 1 95 ? -29.360 -9.653 6.927 1.00 86.19 95 ARG A N 1
ATOM 703 C CA . ARG A 1 95 ? -30.383 -9.174 7.872 1.00 86.19 95 ARG A CA 1
ATOM 704 C C . ARG A 1 95 ? -30.346 -9.947 9.193 1.00 86.19 95 ARG A C 1
ATOM 706 O O . ARG A 1 95 ? -30.499 -9.358 10.264 1.00 86.19 95 ARG A O 1
ATOM 713 N N . ALA A 1 96 ? -30.115 -11.259 9.147 1.00 85.00 96 ALA A N 1
ATOM 714 C CA . ALA A 1 96 ? -29.946 -12.090 10.337 1.00 85.00 96 ALA A CA 1
ATOM 715 C C . ALA A 1 96 ? -28.693 -11.695 11.135 1.00 85.00 96 ALA A C 1
ATOM 717 O O . ALA A 1 96 ? -28.717 -11.677 12.365 1.00 85.00 96 ALA A O 1
ATOM 718 N N . GLU A 1 97 ? -27.604 -11.342 10.447 1.00 85.19 97 GLU A N 1
ATOM 719 C CA . GLU A 1 97 ? -26.382 -10.841 11.075 1.00 85.19 97 GLU A CA 1
ATOM 720 C C . GLU A 1 97 ? -26.632 -9.508 11.800 1.00 85.19 97 GLU A C 1
ATOM 722 O O . GLU A 1 97 ? -26.281 -9.388 12.974 1.00 85.19 97 GLU A O 1
ATOM 727 N N . GLU A 1 98 ? -27.305 -8.555 11.147 1.00 84.00 98 GLU A N 1
ATOM 728 C CA . GLU A 1 98 ? -27.642 -7.236 11.709 1.00 84.00 98 GLU A CA 1
ATOM 729 C C . GLU A 1 98 ? -28.598 -7.311 12.906 1.00 84.00 98 GLU A C 1
ATOM 731 O O . GLU A 1 98 ? -28.459 -6.566 13.876 1.00 84.00 98 GLU A O 1
ATOM 736 N N . THR A 1 99 ? -29.565 -8.228 12.863 1.00 85.38 99 THR A N 1
ATOM 737 C CA . THR A 1 99 ? -30.551 -8.408 13.940 1.00 85.38 99 THR A CA 1
ATOM 738 C C . THR A 1 99 ? -30.022 -9.250 15.104 1.00 85.38 99 THR A C 1
ATOM 740 O O . THR A 1 99 ? -30.591 -9.231 16.202 1.00 85.38 99 THR A O 1
ATOM 743 N N . SER A 1 100 ? -28.911 -9.970 14.917 1.00 80.44 100 SER A N 1
ATOM 744 C CA . SER A 1 100 ? -28.322 -10.796 15.966 1.00 80.44 100 SER A CA 1
ATOM 745 C C . SER A 1 100 ? -27.569 -9.954 17.008 1.00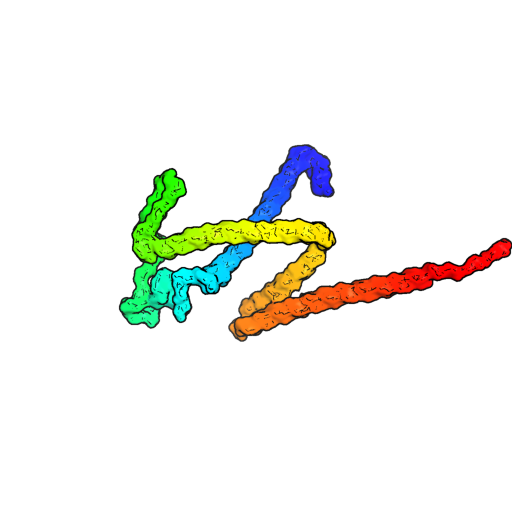 80.44 100 SER A C 1
ATOM 747 O O . SER A 1 100 ? -26.550 -9.332 16.737 1.00 80.44 100 SER A O 1
ATOM 749 N N . LYS A 1 101 ? -28.028 -9.988 18.267 1.00 79.06 101 LYS A N 1
ATOM 750 C CA . LYS A 1 101 ? -27.318 -9.382 19.419 1.00 79.06 101 LYS A CA 1
ATOM 751 C C . LYS A 1 101 ? -26.216 -10.281 20.003 1.00 79.06 101 LYS A C 1
ATOM 753 O O . LYS A 1 101 ? -25.700 -10.013 21.086 1.00 79.06 101 LYS A O 1
ATOM 758 N N . ARG A 1 102 ? -25.911 -11.409 19.354 1.00 78.06 102 ARG A N 1
ATOM 759 C CA . ARG A 1 102 ? -24.966 -12.409 19.874 1.00 78.06 102 ARG A CA 1
ATOM 760 C C . ARG A 1 102 ? -23.531 -11.986 19.565 1.00 78.06 102 ARG A C 1
ATOM 762 O O . ARG A 1 102 ? -23.253 -11.462 18.495 1.00 78.06 102 ARG A O 1
ATOM 769 N N . ALA A 1 103 ? -22.605 -12.289 20.477 1.00 74.06 103 ALA A N 1
ATOM 770 C CA . ALA A 1 103 ? -21.176 -12.016 20.288 1.00 74.06 103 ALA A CA 1
ATOM 771 C C . ALA A 1 103 ? -20.547 -12.825 19.132 1.00 74.06 103 ALA A C 1
ATOM 773 O O . ALA A 1 103 ? -19.509 -12.441 18.597 1.00 74.06 103 ALA A O 1
ATOM 774 N N . VAL A 1 104 ? -21.173 -13.941 18.741 1.00 75.81 104 VAL A N 1
ATOM 775 C CA . VAL A 1 104 ? -20.743 -14.792 17.625 1.00 75.81 104 VAL A CA 1
ATOM 776 C C . VAL A 1 104 ? -21.707 -14.602 16.461 1.00 75.81 104 VAL A C 1
ATOM 778 O O . VAL A 1 104 ? -22.898 -14.889 16.592 1.00 75.81 104 VAL A O 1
ATOM 781 N N . LYS A 1 105 ? -21.176 -14.136 15.325 1.00 76.12 105 LYS A N 1
ATOM 782 C CA . LYS A 1 105 ? -21.944 -13.950 14.090 1.00 76.12 105 LYS A CA 1
ATOM 783 C C . LYS A 1 105 ? -22.474 -15.297 13.572 1.00 76.12 105 LYS A C 1
ATOM 785 O O . LYS A 1 105 ? -21.720 -16.277 13.588 1.00 76.12 105 LYS A O 1
ATOM 790 N N . PRO A 1 106 ? -23.740 -15.367 13.120 1.00 75.44 106 PRO A N 1
ATOM 791 C CA . PRO A 1 106 ? -24.300 -16.583 12.542 1.00 75.44 106 PRO A CA 1
ATOM 792 C C . PRO A 1 106 ? -23.506 -17.002 11.300 1.00 75.44 106 PRO A C 1
ATOM 794 O O . PRO A 1 106 ? -22.997 -16.167 10.551 1.00 75.44 106 PRO A O 1
ATOM 797 N N . GLN A 1 107 ? -23.350 -18.313 11.100 1.00 77.69 107 GLN A N 1
ATOM 798 C CA . GLN A 1 107 ? -22.661 -18.816 9.915 1.00 77.69 107 GLN A CA 1
ATOM 799 C C . GLN A 1 107 ? -23.529 -18.605 8.668 1.00 77.69 107 GLN A C 1
ATOM 801 O O . GLN A 1 107 ? -24.739 -18.806 8.753 1.00 77.69 107 GLN A O 1
ATOM 806 N N . PRO A 1 108 ? -22.928 -18.254 7.517 1.00 78.25 108 PRO A N 1
ATOM 807 C CA . PRO A 1 108 ? -23.680 -18.059 6.285 1.00 78.25 108 PRO A CA 1
ATOM 808 C C . PRO A 1 108 ? -24.331 -19.371 5.845 1.00 78.25 108 PRO A C 1
ATOM 810 O O . PRO A 1 108 ? -23.656 -20.403 5.770 1.00 78.25 108 PRO A O 1
ATOM 813 N N . THR A 1 109 ? -25.630 -19.320 5.560 1.00 79.00 109 THR A N 1
ATOM 814 C CA . THR A 1 109 ? -26.450 -20.481 5.193 1.00 79.00 109 THR A CA 1
ATOM 815 C C . THR A 1 109 ? -26.490 -20.709 3.682 1.00 79.00 109 THR A C 1
ATOM 817 O O . THR A 1 109 ? -26.730 -21.830 3.230 1.00 79.00 109 THR A O 1
ATOM 820 N N . CYS A 1 110 ? -26.185 -19.681 2.882 1.00 83.44 110 CYS A N 1
ATOM 821 C CA . CYS A 1 110 ? -26.213 -19.774 1.424 1.00 83.44 110 CYS A CA 1
ATOM 822 C C . CYS A 1 110 ? -25.188 -20.786 0.867 1.00 83.44 110 CYS A C 1
ATOM 824 O O . CYS A 1 110 ? -23.981 -20.554 0.906 1.00 83.44 110 CYS A O 1
ATOM 826 N N . SER A 1 111 ? -25.654 -21.876 0.253 1.00 81.19 111 SER A N 1
ATOM 827 C CA . SER A 1 111 ? -24.796 -22.952 -0.273 1.00 81.19 111 SER A CA 1
ATOM 828 C C . SER A 1 111 ? -23.825 -22.507 -1.376 1.00 81.19 111 SER A C 1
ATOM 830 O O . SER A 1 111 ? -22.729 -23.054 -1.486 1.00 81.19 111 SER A O 1
ATOM 832 N N . THR A 1 112 ? -24.187 -21.498 -2.174 1.00 80.00 112 THR A N 1
ATOM 833 C CA . THR A 1 112 ? -23.365 -21.019 -3.296 1.00 80.00 112 THR A CA 1
ATOM 834 C C . THR A 1 112 ? -22.299 -20.011 -2.883 1.00 80.00 112 THR A C 1
ATOM 836 O O . THR A 1 112 ? -21.208 -20.010 -3.450 1.00 80.00 112 THR A O 1
ATOM 839 N N . HIS A 1 113 ? -22.589 -19.146 -1.906 1.00 87.12 113 HIS A N 1
ATOM 840 C CA . HIS A 1 113 ? -21.708 -18.031 -1.529 1.00 87.12 113 HIS A CA 1
ATOM 841 C C . HIS A 1 113 ? -21.079 -18.180 -0.140 1.00 87.12 113 HIS A C 1
ATOM 843 O O . HIS A 1 113 ? -20.147 -17.437 0.165 1.00 87.12 113 HIS A O 1
ATOM 849 N N . ALA A 1 114 ? -21.516 -19.132 0.695 1.00 86.38 114 ALA A N 1
ATOM 850 C CA . ALA A 1 114 ? -20.997 -19.302 2.057 1.00 86.38 114 ALA A CA 1
ATOM 851 C C . ALA A 1 114 ? -19.480 -19.515 2.095 1.00 86.38 114 ALA A C 1
ATOM 853 O O . ALA A 1 114 ? -18.802 -18.912 2.927 1.00 86.38 114 ALA A O 1
ATOM 854 N N . LEU A 1 115 ? -18.925 -20.321 1.181 1.00 86.56 115 LEU A N 1
ATOM 855 C CA . LEU A 1 115 ? -17.477 -20.552 1.101 1.00 86.56 115 LEU A CA 1
ATOM 856 C C . LEU A 1 115 ? -16.715 -19.263 0.781 1.00 86.56 115 LEU A C 1
ATOM 858 O O . LEU A 1 115 ? -15.721 -18.946 1.434 1.00 86.56 115 LEU A O 1
ATOM 862 N N . TYR A 1 116 ? -17.221 -18.486 -0.175 1.00 87.88 116 TYR A N 1
ATOM 863 C CA . TYR A 1 116 ? -16.625 -17.209 -0.553 1.00 87.88 116 TYR A CA 1
ATOM 864 C C . TYR A 1 116 ? -16.736 -16.169 0.570 1.00 87.88 116 TYR A C 1
ATOM 866 O O . TYR A 1 116 ? -15.773 -15.466 0.867 1.00 87.88 116 TYR A O 1
ATOM 874 N N . ARG A 1 117 ? -17.869 -16.119 1.279 1.00 87.69 117 ARG A N 1
ATOM 875 C CA . ARG A 1 117 ? -18.067 -15.219 2.426 1.00 87.69 117 ARG A CA 1
ATOM 876 C C . ARG A 1 117 ? -17.151 -15.582 3.599 1.00 87.69 117 ARG A C 1
ATOM 878 O O . ARG A 1 117 ? -16.569 -14.689 4.207 1.00 87.69 117 ARG A O 1
ATOM 885 N N . ARG A 1 118 ? -16.943 -16.878 3.869 1.00 88.12 118 ARG A N 1
ATOM 886 C CA . ARG A 1 118 ? -15.952 -17.352 4.855 1.00 88.12 118 ARG A CA 1
ATOM 887 C C . ARG A 1 118 ? -14.531 -16.933 4.474 1.00 88.12 118 ARG A C 1
ATOM 889 O O . ARG A 1 118 ? -13.797 -16.447 5.331 1.00 88.12 118 ARG A O 1
ATOM 896 N N . TYR A 1 119 ? -14.166 -17.059 3.199 1.00 89.00 119 TYR A N 1
ATOM 897 C CA . TYR A 1 119 ? -12.875 -16.588 2.694 1.00 89.00 119 TYR A CA 1
ATOM 898 C C . TYR A 1 119 ? -12.698 -15.072 2.865 1.00 89.00 119 TYR A C 1
ATOM 900 O O . TYR A 1 119 ? -11.646 -14.627 3.328 1.00 89.00 119 TYR A O 1
ATOM 908 N N . LEU A 1 120 ? -13.724 -14.272 2.555 1.00 88.38 120 LEU A N 1
ATOM 909 C CA . LEU A 1 120 ? -13.689 -12.821 2.759 1.00 88.38 120 LEU A CA 1
ATOM 910 C C . LEU A 1 120 ? -13.526 -12.451 4.237 1.00 88.38 120 LEU A C 1
ATOM 912 O O . LEU A 1 120 ? -12.722 -11.578 4.553 1.00 88.38 120 LEU A O 1
ATOM 916 N N . GLU A 1 121 ? -14.228 -13.130 5.145 1.00 89.00 121 GLU A N 1
ATOM 917 C CA . GLU A 1 121 ? -14.109 -12.881 6.587 1.00 89.00 121 GLU A CA 1
ATOM 918 C C . GLU A 1 121 ? -12.702 -13.224 7.102 1.00 89.00 121 GLU A C 1
ATOM 920 O O . GLU A 1 121 ? -12.092 -12.450 7.845 1.00 89.00 121 GLU A O 1
ATOM 925 N N . GLN A 1 122 ? -12.136 -14.347 6.649 1.00 89.62 122 GLN A N 1
ATOM 926 C CA . GLN A 1 122 ? -10.764 -14.729 6.978 1.00 89.62 122 GLN A CA 1
ATOM 927 C C . GLN A 1 122 ? -9.751 -13.716 6.427 1.00 89.62 122 GLN A C 1
ATOM 929 O O . GLN A 1 122 ? -8.843 -13.296 7.146 1.00 89.62 122 GLN A O 1
ATOM 934 N N . THR A 1 123 ? -9.946 -13.261 5.189 1.00 89.06 123 THR A N 1
ATOM 935 C CA . THR A 1 123 ? -9.107 -12.235 4.552 1.00 89.06 123 THR A CA 1
ATOM 936 C C . THR A 1 123 ? -9.232 -10.890 5.269 1.00 89.06 123 THR A C 1
ATOM 938 O O . THR A 1 123 ? -8.239 -10.192 5.449 1.00 89.06 123 THR A O 1
ATOM 941 N N . ARG A 1 124 ? -10.421 -10.537 5.772 1.00 89.31 124 ARG A N 1
ATOM 942 C CA . ARG A 1 124 ? -10.653 -9.330 6.579 1.00 89.31 124 ARG A CA 1
ATOM 943 C C . ARG A 1 124 ? -9.911 -9.384 7.913 1.00 89.31 124 ARG A C 1
ATOM 945 O O . ARG A 1 124 ? -9.320 -8.389 8.326 1.00 89.31 124 ARG A O 1
ATOM 952 N N . ARG A 1 125 ? -9.897 -10.542 8.577 1.00 90.81 125 ARG A N 1
ATOM 953 C CA . ARG A 1 125 ? -9.117 -10.735 9.808 1.00 90.81 125 ARG A CA 1
ATOM 954 C C . ARG A 1 125 ? -7.618 -10.633 9.536 1.00 90.81 125 ARG A C 1
ATOM 956 O O . ARG A 1 125 ? -6.908 -9.955 10.271 1.00 90.81 125 ARG A O 1
ATOM 963 N N . LEU A 1 126 ? -7.156 -11.269 8.462 1.00 89.81 126 LEU A N 1
ATOM 964 C CA . LEU A 1 126 ? -5.770 -11.199 8.003 1.00 89.81 126 LEU A CA 1
ATOM 965 C C . LEU A 1 126 ? -5.371 -9.761 7.638 1.00 89.81 126 LEU A C 1
ATOM 967 O O . LEU A 1 126 ? -4.279 -9.333 7.996 1.00 89.81 126 LEU A O 1
ATOM 971 N N . LYS A 1 127 ? -6.283 -8.984 7.037 1.00 90.81 127 LYS A N 1
ATOM 972 C CA . LYS A 1 127 ? -6.083 -7.556 6.769 1.00 90.81 127 LYS A CA 1
ATOM 973 C C . LYS A 1 127 ? -5.730 -6.789 8.025 1.00 90.81 127 LYS A C 1
ATOM 975 O O . LYS A 1 127 ? -4.730 -6.088 8.037 1.00 90.81 127 LYS A O 1
ATOM 980 N N . PHE A 1 128 ? -6.525 -6.958 9.076 1.00 91.38 128 PHE A N 1
ATOM 981 C CA . PHE A 1 128 ? -6.289 -6.274 10.340 1.00 91.38 128 PHE A CA 1
ATOM 982 C C . PHE A 1 128 ? -4.915 -6.620 10.936 1.00 91.38 128 PHE A C 1
ATOM 984 O O . PHE A 1 128 ? -4.180 -5.724 11.347 1.00 91.38 128 PHE A O 1
ATOM 991 N N . TRP A 1 129 ? -4.534 -7.902 10.912 1.00 93.12 129 TRP A N 1
ATOM 992 C CA . TRP A 1 129 ? -3.218 -8.348 11.378 1.00 93.12 129 TRP A CA 1
ATOM 993 C C . TRP A 1 129 ? -2.071 -7.749 10.562 1.00 93.12 129 TRP A C 1
ATOM 995 O O . TRP A 1 129 ? -1.143 -7.195 11.142 1.00 93.12 129 TRP A O 1
ATOM 1005 N N . ILE A 1 130 ? -2.156 -7.793 9.232 1.00 92.06 130 ILE A N 1
ATOM 1006 C CA . ILE A 1 130 ? -1.135 -7.232 8.339 1.00 92.06 130 ILE A CA 1
ATOM 1007 C C . ILE A 1 130 ? -1.011 -5.722 8.530 1.00 92.06 130 ILE A C 1
ATOM 1009 O O . ILE A 1 130 ? 0.101 -5.214 8.631 1.00 92.06 130 ILE A O 1
ATOM 1013 N N . THR A 1 131 ? -2.131 -5.003 8.627 1.00 92.19 131 THR A N 1
ATOM 1014 C CA . THR A 1 131 ? -2.139 -3.560 8.891 1.00 92.19 131 THR A CA 1
ATOM 1015 C C . THR A 1 131 ? -1.414 -3.233 10.193 1.00 92.19 131 THR A C 1
ATOM 1017 O O . THR A 1 131 ? -0.595 -2.317 10.218 1.00 92.19 131 THR A O 1
ATOM 1020 N N . PHE A 1 132 ? -1.650 -4.008 11.255 1.00 93.38 132 PHE A N 1
ATOM 1021 C CA . PHE A 1 132 ? -0.945 -3.835 12.523 1.00 93.38 132 PHE A CA 1
ATOM 1022 C C . PHE A 1 132 ? 0.558 -4.124 12.398 1.00 93.38 132 PHE A C 1
ATOM 1024 O O . PHE A 1 132 ? 1.376 -3.363 12.912 1.00 93.38 132 PHE A O 1
ATOM 1031 N N . THR A 1 133 ? 0.940 -5.179 11.673 1.00 93.81 133 THR A N 1
ATOM 1032 C CA . THR A 1 133 ? 2.351 -5.506 11.418 1.00 93.81 133 THR A CA 1
ATOM 1033 C C . THR A 1 133 ? 3.063 -4.408 10.625 1.00 93.81 133 THR A C 1
ATOM 1035 O O . THR A 1 133 ? 4.168 -4.016 10.995 1.00 93.81 133 THR A O 1
ATOM 1038 N N . ILE A 1 134 ? 2.432 -3.871 9.575 1.00 93.56 134 ILE A N 1
ATOM 1039 C CA . ILE A 1 134 ? 2.981 -2.763 8.777 1.00 93.56 134 ILE A CA 1
ATOM 1040 C C . ILE A 1 134 ? 3.146 -1.518 9.646 1.00 93.56 134 ILE A C 1
ATOM 1042 O O . ILE A 1 134 ? 4.209 -0.905 9.625 1.00 93.56 134 ILE A O 1
ATOM 1046 N N . LEU A 1 135 ? 2.133 -1.165 10.443 1.00 93.44 135 LEU A N 1
ATOM 1047 C CA . LEU A 1 135 ? 2.209 -0.026 11.357 1.00 93.44 135 LEU A CA 1
ATOM 1048 C C . LEU A 1 135 ? 3.379 -0.174 12.339 1.00 93.44 135 LEU A C 1
ATOM 1050 O O . LEU A 1 135 ? 4.168 0.754 12.496 1.00 93.44 135 LEU A O 1
ATOM 1054 N N . GLY A 1 136 ? 3.520 -1.348 12.963 1.00 94.00 136 GLY A N 1
ATOM 1055 C CA . GLY A 1 136 ? 4.626 -1.634 13.879 1.00 94.00 136 GLY A CA 1
ATOM 1056 C C . GLY A 1 136 ? 5.995 -1.508 13.206 1.00 94.00 136 GLY A C 1
ATOM 1057 O O . GLY A 1 136 ? 6.910 -0.923 13.781 1.00 94.00 136 GLY A O 1
ATOM 1058 N N . PHE A 1 137 ? 6.123 -1.989 11.968 1.00 93.75 137 PHE A N 1
ATOM 1059 C CA . PHE A 1 137 ? 7.358 -1.878 11.194 1.00 93.75 137 PHE A CA 1
ATOM 1060 C C . PHE A 1 137 ? 7.690 -0.428 10.807 1.00 93.75 137 PHE A C 1
ATOM 1062 O O . PHE A 1 137 ? 8.828 0.001 10.972 1.00 93.75 137 PHE A O 1
ATOM 1069 N N . VAL A 1 138 ? 6.708 0.352 10.348 1.00 90.62 138 VAL A N 1
ATOM 1070 C CA . VAL A 1 138 ? 6.899 1.774 10.006 1.00 90.62 138 VAL A CA 1
ATOM 1071 C C . VAL A 1 138 ? 7.313 2.584 11.237 1.00 90.62 138 VAL A C 1
ATOM 1073 O O . VAL A 1 138 ? 8.246 3.380 11.159 1.00 90.62 138 VAL A O 1
ATOM 1076 N N . LEU A 1 139 ? 6.677 2.347 12.390 1.00 91.25 139 LEU A N 1
ATOM 1077 C CA . LEU A 1 139 ? 7.056 2.988 13.653 1.00 91.25 139 LEU A CA 1
ATOM 1078 C C . LEU A 1 139 ? 8.479 2.609 14.080 1.00 91.25 139 LEU A C 1
ATOM 1080 O O . LEU A 1 139 ? 9.246 3.474 14.497 1.00 91.25 139 LEU A O 1
ATOM 1084 N N . PHE A 1 140 ? 8.849 1.335 13.938 1.00 92.50 140 PHE A N 1
ATOM 1085 C CA . PHE A 1 140 ? 10.207 0.875 14.218 1.00 92.50 140 PHE A CA 1
ATOM 1086 C C . PHE A 1 140 ? 11.242 1.577 13.328 1.00 92.50 140 PHE A C 1
ATOM 1088 O O . PHE A 1 140 ? 12.250 2.065 13.836 1.00 92.50 140 PHE A O 1
ATOM 1095 N N . LEU A 1 141 ? 10.976 1.691 12.022 1.00 88.62 141 LEU A N 1
ATOM 1096 C CA . LEU A 1 141 ? 11.853 2.410 11.095 1.00 88.62 141 LEU A CA 1
ATOM 1097 C C . LEU A 1 141 ? 11.973 3.900 11.432 1.00 88.62 141 LEU A C 1
ATOM 1099 O O . LEU A 1 141 ? 13.069 4.446 11.334 1.00 88.62 141 LEU A O 1
ATOM 1103 N N . ALA A 1 142 ? 10.885 4.550 11.851 1.00 86.38 142 ALA A N 1
ATOM 1104 C CA . ALA A 1 142 ? 10.913 5.955 12.253 1.00 86.38 142 ALA A CA 1
ATOM 1105 C C . ALA A 1 142 ? 11.833 6.177 13.466 1.00 86.38 142 ALA A C 1
ATOM 1107 O O . ALA A 1 142 ? 12.697 7.050 13.434 1.00 86.38 142 ALA A O 1
ATOM 1108 N N . ILE A 1 143 ? 11.710 5.332 14.495 1.00 88.88 143 ILE A N 1
ATOM 1109 C CA . ILE A 1 143 ? 12.571 5.389 15.687 1.00 88.88 143 ILE A CA 1
ATOM 1110 C C . ILE A 1 143 ? 14.030 5.089 15.318 1.00 88.88 143 ILE A C 1
ATOM 1112 O O . ILE A 1 143 ? 14.941 5.774 15.780 1.00 88.88 143 ILE A O 1
ATOM 1116 N N . ALA A 1 144 ? 14.268 4.086 14.468 1.00 87.88 144 ALA A N 1
ATOM 1117 C CA . ALA A 1 144 ? 15.612 3.739 14.016 1.00 87.88 144 ALA A CA 1
ATOM 1118 C C . ALA A 1 144 ? 16.275 4.879 13.221 1.00 87.88 144 ALA A C 1
ATOM 1120 O O . ALA A 1 144 ? 17.460 5.144 13.413 1.00 87.88 144 ALA A O 1
ATOM 1121 N N . ALA A 1 145 ? 15.521 5.580 12.369 1.00 85.56 145 ALA A N 1
ATOM 1122 C CA . ALA A 1 145 ? 16.016 6.731 11.615 1.00 85.56 145 ALA A CA 1
ATOM 1123 C C . ALA A 1 145 ? 16.401 7.902 12.531 1.00 85.56 145 ALA A C 1
ATOM 1125 O O . ALA A 1 145 ? 17.418 8.558 12.297 1.00 85.56 145 ALA A O 1
ATOM 1126 N N . GLU A 1 146 ? 15.625 8.132 13.592 1.00 84.88 146 GLU A N 1
ATOM 1127 C CA . GLU A 1 146 ? 15.915 9.170 14.581 1.00 84.88 146 GLU A CA 1
ATOM 1128 C C . GLU A 1 146 ? 17.154 8.827 15.423 1.00 84.88 146 GLU A C 1
ATOM 1130 O O . GLU A 1 146 ? 18.021 9.679 15.620 1.00 84.88 146 GLU A O 1
ATOM 1135 N N . LEU A 1 147 ? 17.313 7.558 15.820 1.00 84.31 147 LEU A N 1
ATOM 1136 C CA . LEU A 1 147 ? 18.526 7.067 16.489 1.00 84.31 147 LEU A CA 1
ATOM 1137 C C . LEU A 1 147 ? 19.775 7.182 15.608 1.00 84.31 147 LEU A C 1
ATOM 1139 O O . LEU A 1 147 ? 20.852 7.503 16.104 1.00 84.31 147 LEU A O 1
ATOM 1143 N N . ALA A 1 148 ? 19.636 6.941 14.305 1.00 82.69 148 ALA A N 1
ATOM 1144 C CA . ALA A 1 148 ? 20.720 7.061 13.334 1.00 82.69 148 ALA A CA 1
ATOM 1145 C C . ALA A 1 148 ? 21.007 8.516 12.908 1.00 82.69 148 ALA A C 1
ATOM 1147 O O . ALA A 1 148 ? 21.841 8.729 12.030 1.00 82.69 148 ALA A O 1
ATOM 1148 N N . GLN A 1 149 ? 20.328 9.508 13.506 1.00 80.81 149 GLN A N 1
ATOM 1149 C CA . GLN A 1 149 ? 20.447 10.935 13.177 1.00 80.81 149 GLN A CA 1
ATOM 1150 C C . GLN A 1 149 ? 20.316 11.216 11.672 1.00 80.81 149 GLN A C 1
ATOM 1152 O O . GLN A 1 149 ? 20.968 12.107 11.123 1.00 80.81 149 GLN A O 1
ATOM 1157 N N . VAL A 1 150 ? 19.471 10.447 10.979 1.00 74.56 150 VAL A N 1
ATOM 1158 C CA . VAL A 1 150 ? 19.289 10.613 9.539 1.00 74.56 150 VAL A CA 1
ATOM 1159 C C . VAL A 1 150 ? 18.584 11.940 9.286 1.00 74.56 150 VAL A C 1
ATOM 1161 O O . VAL A 1 150 ? 17.460 12.170 9.732 1.00 74.56 150 VAL A O 1
ATOM 1164 N N . VAL A 1 151 ? 19.241 12.822 8.534 1.00 72.56 151 VAL A N 1
ATOM 1165 C CA . VAL A 1 151 ? 18.668 14.112 8.144 1.00 72.56 151 VAL A CA 1
ATOM 1166 C C . VAL A 1 151 ? 17.432 13.864 7.277 1.00 72.56 151 VAL A C 1
ATOM 1168 O O . VAL A 1 151 ? 17.513 13.201 6.243 1.00 72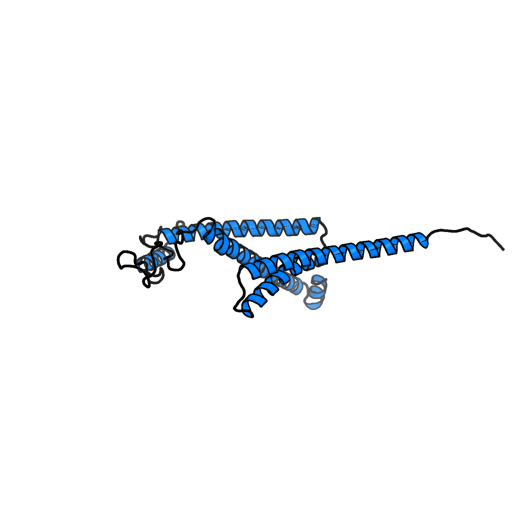.56 151 VAL A O 1
ATOM 1171 N N . THR A 1 152 ? 16.285 14.436 7.655 1.00 73.31 152 THR A N 1
ATOM 1172 C CA . THR A 1 152 ? 14.998 14.273 6.949 1.00 73.31 152 THR A CA 1
ATOM 1173 C C . THR A 1 152 ? 15.090 14.621 5.458 1.00 73.31 152 THR A C 1
ATOM 1175 O O . THR A 1 152 ? 14.444 13.984 4.630 1.00 73.31 152 THR A O 1
ATOM 1178 N N . LEU A 1 153 ? 15.946 15.587 5.104 1.00 68.31 153 LEU A N 1
ATOM 1179 C CA . LEU A 1 153 ? 16.232 15.972 3.720 1.00 68.31 153 LEU A CA 1
ATOM 1180 C C . LEU A 1 153 ? 16.809 14.805 2.898 1.00 68.31 153 LEU A C 1
ATOM 1182 O O . LEU A 1 153 ? 16.420 14.613 1.753 1.00 68.31 153 LEU A O 1
ATOM 1186 N N . SER A 1 154 ? 17.685 13.993 3.497 1.00 75.19 154 SER A N 1
ATOM 1187 C CA . SER A 1 154 ? 18.303 12.839 2.838 1.00 75.19 154 SER A CA 1
ATOM 1188 C C . SER A 1 154 ? 17.260 11.763 2.516 1.00 75.19 154 SER A C 1
ATOM 1190 O O . SER A 1 154 ? 17.201 11.278 1.387 1.00 75.19 154 SER A O 1
ATOM 1192 N N . LEU A 1 155 ? 16.356 11.465 3.460 1.00 77.12 155 LEU A N 1
ATOM 1193 C CA . LEU A 1 155 ? 15.246 10.526 3.245 1.00 77.12 155 LEU A CA 1
ATOM 1194 C C . LEU A 1 155 ? 14.314 10.964 2.109 1.00 77.12 155 LEU A C 1
ATOM 1196 O O . LEU A 1 155 ? 13.924 10.133 1.289 1.00 77.12 155 LEU A O 1
ATOM 1200 N N . MET A 1 156 ? 13.993 12.258 2.023 1.00 80.62 156 MET A N 1
ATOM 1201 C CA . MET A 1 156 ? 13.150 12.789 0.946 1.00 80.62 156 MET A CA 1
ATOM 1202 C C . MET A 1 156 ? 13.800 12.611 -0.429 1.00 80.62 156 MET A C 1
ATOM 1204 O O . MET A 1 156 ? 13.116 12.226 -1.379 1.00 80.62 156 MET A O 1
ATOM 1208 N N . THR A 1 157 ? 15.118 12.807 -0.534 1.00 81.62 157 THR A N 1
ATOM 1209 C CA . THR A 1 157 ? 15.863 12.569 -1.778 1.00 81.62 157 THR A CA 1
ATOM 1210 C C . THR A 1 157 ? 15.752 11.110 -2.213 1.00 81.62 157 THR A C 1
ATOM 1212 O O . THR A 1 157 ? 15.387 10.847 -3.360 1.00 81.62 157 THR A O 1
ATOM 1215 N N . TYR A 1 158 ? 15.957 10.155 -1.301 1.00 81.50 158 TYR A N 1
ATOM 1216 C CA . TYR A 1 158 ? 15.812 8.732 -1.621 1.00 81.50 158 TYR A CA 1
ATOM 1217 C C . TYR A 1 158 ? 14.395 8.389 -2.087 1.00 81.50 158 TYR A C 1
ATOM 1219 O O . TYR A 1 158 ? 14.232 7.833 -3.172 1.00 81.50 158 TYR A O 1
ATOM 1227 N N . VAL A 1 159 ? 13.363 8.767 -1.323 1.00 85.19 159 VAL A N 1
ATOM 1228 C CA . VAL A 1 159 ? 11.957 8.477 -1.666 1.00 85.19 159 VAL A CA 1
ATOM 1229 C C . VAL A 1 159 ? 11.571 9.094 -3.015 1.00 85.19 159 VAL A C 1
ATOM 1231 O O . VAL A 1 159 ? 10.878 8.455 -3.809 1.00 85.19 159 VAL A O 1
ATOM 1234 N N . SER A 1 160 ? 12.062 10.298 -3.318 1.00 84.19 160 SER A N 1
ATOM 1235 C CA . SER A 1 160 ? 11.780 10.974 -4.587 1.00 84.19 160 SER A CA 1
ATOM 1236 C C . SER A 1 160 ? 12.347 10.237 -5.803 1.00 84.19 160 SER A C 1
ATOM 1238 O O . SER A 1 160 ? 11.686 10.196 -6.838 1.00 84.19 160 SER A O 1
ATOM 1240 N N . VAL A 1 161 ? 13.509 9.585 -5.681 1.00 87.81 161 VAL A N 1
ATOM 1241 C CA . VAL A 1 161 ? 14.102 8.791 -6.767 1.00 87.81 161 VAL A CA 1
ATOM 1242 C C . VAL A 1 161 ? 13.246 7.568 -7.092 1.00 87.81 161 VAL A C 1
ATOM 1244 O O . VAL A 1 161 ? 12.967 7.303 -8.264 1.00 87.81 161 VAL A O 1
ATOM 1247 N N . PHE A 1 162 ? 12.765 6.861 -6.065 1.00 85.69 162 PHE A N 1
ATOM 1248 C CA . PHE A 1 162 ? 11.824 5.754 -6.259 1.00 85.69 162 PHE A CA 1
ATOM 1249 C C . PHE A 1 162 ? 10.517 6.241 -6.898 1.00 85.69 162 PHE A C 1
ATOM 1251 O O . PHE A 1 162 ? 10.035 5.650 -7.868 1.00 85.69 162 PHE A O 1
ATOM 1258 N N . GLY A 1 163 ? 9.962 7.342 -6.382 1.00 86.62 163 GLY A N 1
ATOM 1259 C CA . GLY A 1 163 ? 8.715 7.920 -6.877 1.00 86.62 163 GLY A CA 1
ATOM 1260 C C . GLY A 1 163 ? 8.813 8.380 -8.331 1.00 86.62 163 GLY A C 1
ATOM 1261 O O . GLY A 1 163 ? 7.969 8.018 -9.148 1.00 86.62 163 GLY A O 1
ATOM 1262 N N . ALA A 1 164 ? 9.864 9.120 -8.684 1.00 88.06 164 ALA A N 1
ATOM 1263 C CA . ALA A 1 164 ? 10.062 9.654 -10.029 1.00 88.06 164 ALA A CA 1
ATOM 1264 C C . ALA A 1 164 ? 10.193 8.545 -11.081 1.00 88.06 164 ALA A C 1
ATOM 1266 O O . ALA A 1 164 ? 9.604 8.645 -12.158 1.00 88.06 164 ALA A O 1
ATOM 1267 N N . SER A 1 165 ? 10.905 7.460 -10.761 1.00 88.75 165 SER A N 1
ATOM 1268 C CA . SER A 1 165 ? 11.056 6.320 -11.671 1.00 88.75 165 SER A CA 1
ATOM 1269 C C . SER A 1 165 ? 9.727 5.596 -11.932 1.00 88.75 165 SER A C 1
ATOM 1271 O O . SER A 1 165 ? 9.391 5.296 -13.085 1.00 88.75 165 SER A O 1
ATOM 1273 N N . ALA A 1 166 ? 8.930 5.368 -10.882 1.00 88.75 166 ALA A N 1
ATOM 1274 C CA . ALA A 1 166 ? 7.621 4.733 -11.003 1.00 88.75 166 ALA A CA 1
ATOM 1275 C C . ALA A 1 166 ? 6.615 5.626 -11.749 1.00 88.75 166 ALA A C 1
ATOM 1277 O O . ALA A 1 166 ? 5.965 5.174 -12.693 1.00 88.75 166 ALA A O 1
ATOM 1278 N N . VAL A 1 167 ? 6.524 6.906 -11.373 1.00 91.50 167 VAL A N 1
ATOM 1279 C CA . VAL A 1 167 ? 5.601 7.873 -11.988 1.00 91.50 167 VAL A CA 1
ATOM 1280 C C . VAL A 1 167 ? 5.958 8.124 -13.449 1.00 91.50 167 VAL A C 1
ATOM 1282 O O . VAL A 1 167 ? 5.062 8.131 -14.287 1.00 91.50 167 VAL A O 1
ATOM 1285 N N . GLY A 1 168 ? 7.242 8.264 -13.788 1.00 88.56 168 GLY A N 1
ATOM 1286 C CA . GLY A 1 168 ? 7.676 8.432 -15.177 1.00 88.56 168 GLY A CA 1
ATOM 1287 C C . GLY A 1 168 ? 7.299 7.237 -16.056 1.00 88.56 168 GLY A C 1
ATOM 1288 O O . GLY A 1 168 ? 6.830 7.406 -17.181 1.00 88.56 168 GLY A O 1
ATOM 1289 N N . SER A 1 169 ? 7.416 6.024 -15.514 1.00 90.19 169 SER A N 1
ATOM 1290 C CA . SER A 1 169 ? 7.043 4.801 -16.230 1.00 90.19 169 SER A CA 1
ATOM 1291 C C . SER A 1 169 ? 5.528 4.681 -16.422 1.00 90.19 169 SER A C 1
ATOM 1293 O O . SER A 1 169 ? 5.078 4.309 -17.504 1.00 90.19 169 SER A O 1
ATOM 1295 N N . LEU A 1 170 ? 4.735 5.058 -15.413 1.00 89.25 170 LEU A N 1
ATOM 1296 C CA . LEU A 1 170 ? 3.275 5.148 -15.528 1.00 89.25 170 LEU A CA 1
ATOM 1297 C C . LEU A 1 170 ? 2.834 6.254 -16.489 1.00 89.25 170 LEU A C 1
ATOM 1299 O O . LEU A 1 170 ? 1.861 6.098 -17.215 1.00 89.25 170 LEU A O 1
ATOM 1303 N N . TYR A 1 171 ? 3.541 7.378 -16.527 1.00 92.75 171 TYR A N 1
ATOM 1304 C CA . TYR A 1 171 ? 3.235 8.442 -17.472 1.00 92.75 171 TYR A CA 1
ATOM 1305 C C . TYR A 1 171 ? 3.387 7.936 -18.913 1.00 92.75 171 TYR A C 1
ATOM 1307 O O . TYR A 1 171 ? 2.500 8.131 -19.741 1.00 92.75 171 TYR A O 1
ATOM 1315 N N . LEU A 1 172 ? 4.459 7.193 -19.205 1.00 88.81 172 LEU A N 1
ATOM 1316 C CA . LEU A 1 172 ? 4.701 6.650 -20.542 1.00 88.81 172 LEU A CA 1
ATOM 1317 C C . LEU A 1 172 ? 3.632 5.635 -20.988 1.00 88.81 172 LEU A C 1
ATOM 1319 O O . LEU A 1 172 ? 3.285 5.610 -22.171 1.00 88.81 172 LEU A O 1
ATOM 1323 N N . THR A 1 173 ? 3.077 4.832 -20.070 1.00 90.12 173 THR A N 1
ATOM 1324 C CA . THR A 1 173 ? 2.022 3.858 -20.411 1.00 90.12 173 THR A CA 1
ATOM 1325 C C . THR A 1 173 ? 0.729 4.528 -20.872 1.00 90.12 173 THR A C 1
ATOM 1327 O O . THR A 1 173 ? 0.028 3.954 -21.702 1.00 90.12 173 THR A O 1
ATOM 1330 N N . PHE A 1 174 ? 0.419 5.739 -20.393 1.00 91.00 174 PHE A N 1
ATOM 1331 C CA . PHE A 1 174 ? -0.775 6.474 -20.822 1.00 91.00 174 PHE A CA 1
ATOM 1332 C C . PHE A 1 174 ? -0.638 7.096 -22.215 1.00 91.00 174 PHE A C 1
ATOM 1334 O O . PHE A 1 174 ? -1.614 7.123 -22.963 1.00 91.00 174 PHE A O 1
ATOM 1341 N N . TYR A 1 175 ? 0.550 7.585 -22.582 1.00 91.88 175 TYR A N 1
ATOM 1342 C CA . TYR A 1 175 ? 0.750 8.276 -23.863 1.00 91.88 175 TYR A CA 1
ATOM 1343 C C . TYR A 1 175 ? 1.107 7.338 -25.019 1.00 91.88 175 TYR A C 1
ATOM 1345 O O . TYR A 1 175 ? 0.794 7.643 -26.171 1.00 91.88 175 TYR A O 1
ATOM 1353 N N . TRP A 1 176 ? 1.749 6.196 -24.749 1.00 91.75 176 TRP A N 1
ATOM 1354 C CA . TRP A 1 176 ? 2.255 5.312 -25.799 1.00 91.75 176 TRP A CA 1
ATOM 1355 C C . TRP A 1 176 ? 1.509 3.970 -25.842 1.00 91.75 176 TRP A C 1
ATOM 1357 O O . TRP A 1 176 ? 1.874 3.004 -25.180 1.00 91.75 176 TRP A O 1
ATOM 1367 N N . ALA A 1 177 ? 0.502 3.856 -26.714 1.00 86.50 177 ALA A N 1
ATOM 1368 C CA . ALA A 1 177 ? -0.359 2.664 -26.806 1.00 86.50 177 ALA A CA 1
ATOM 1369 C C . ALA A 1 177 ? 0.350 1.362 -27.250 1.00 86.50 177 ALA A C 1
ATOM 1371 O O . ALA A 1 177 ? -0.155 0.269 -27.019 1.00 86.50 177 ALA A O 1
ATOM 1372 N N . ARG A 1 178 ? 1.519 1.455 -27.900 1.00 88.69 178 ARG A N 1
ATOM 1373 C CA . ARG A 1 178 ? 2.354 0.300 -28.304 1.00 88.69 178 ARG A CA 1
ATOM 1374 C C . ARG A 1 178 ? 3.361 -0.160 -27.238 1.00 88.69 178 ARG A C 1
ATOM 1376 O O . ARG A 1 178 ? 4.260 -0.938 -27.553 1.00 88.69 178 ARG A O 1
ATOM 1383 N N . LEU A 1 179 ? 3.276 0.345 -26.010 1.00 86.44 179 LEU A N 1
ATOM 1384 C CA . LEU A 1 179 ? 4.238 0.011 -24.966 1.00 86.44 179 LEU A CA 1
ATOM 1385 C C . LEU A 1 179 ? 3.985 -1.404 -24.419 1.00 86.44 179 LEU A C 1
ATOM 1387 O O . LEU A 1 179 ? 2.902 -1.716 -23.930 1.00 86.44 179 LEU A O 1
ATOM 1391 N N . ASN A 1 180 ? 5.003 -2.263 -24.488 1.00 90.88 180 ASN A N 1
ATOM 1392 C CA . ASN A 1 180 ? 4.950 -3.616 -23.933 1.00 90.88 180 ASN A CA 1
ATOM 1393 C C . ASN A 1 180 ? 5.220 -3.607 -22.419 1.00 90.88 180 ASN A C 1
ATOM 1395 O O . ASN A 1 180 ? 6.006 -2.796 -21.928 1.00 90.88 180 ASN A O 1
ATOM 1399 N N . SER A 1 181 ? 4.657 -4.572 -21.683 1.00 89.00 181 SER A N 1
ATOM 1400 C CA . SER A 1 181 ? 4.870 -4.726 -20.230 1.00 89.00 181 SER A CA 1
ATOM 1401 C C . SER A 1 181 ? 6.347 -4.889 -19.845 1.00 89.00 181 SER A C 1
ATOM 1403 O O . SER A 1 181 ? 6.783 -4.360 -18.825 1.00 89.00 181 SER A O 1
ATOM 1405 N N . LEU A 1 182 ? 7.141 -5.551 -20.693 1.00 90.38 182 LEU A N 1
ATOM 1406 C CA . LEU A 1 182 ? 8.590 -5.677 -20.512 1.00 90.38 182 LEU A CA 1
ATOM 1407 C C . LEU A 1 182 ? 9.316 -4.329 -20.598 1.00 90.38 182 LEU A C 1
ATOM 1409 O O . LEU A 1 182 ? 10.239 -4.091 -19.828 1.00 90.38 182 LEU A O 1
ATOM 1413 N N . ALA A 1 183 ? 8.893 -3.437 -21.499 1.00 88.94 183 ALA A N 1
ATOM 1414 C CA . ALA A 1 183 ? 9.523 -2.127 -21.655 1.00 88.94 183 ALA A CA 1
ATOM 1415 C C . ALA A 1 183 ? 9.299 -1.252 -20.413 1.00 88.94 183 ALA A C 1
ATOM 1417 O O . ALA A 1 183 ? 10.221 -0.576 -19.967 1.00 88.94 183 ALA A O 1
ATOM 1418 N N . VAL A 1 184 ? 8.103 -1.326 -19.818 1.00 91.50 184 VAL A N 1
ATOM 1419 C CA . VAL A 1 184 ? 7.786 -0.643 -18.553 1.00 91.50 184 VAL A CA 1
ATOM 1420 C C . VAL A 1 184 ? 8.682 -1.152 -17.426 1.00 91.50 184 VAL A C 1
ATOM 1422 O O . VAL A 1 184 ? 9.243 -0.350 -16.689 1.00 91.50 184 VAL A O 1
ATOM 1425 N N . LEU A 1 185 ? 8.855 -2.473 -17.315 1.00 92.25 185 LEU A N 1
ATOM 1426 C CA . LEU A 1 185 ? 9.672 -3.083 -16.264 1.00 92.25 185 LEU A CA 1
ATOM 1427 C C . LEU A 1 185 ? 11.165 -2.757 -16.413 1.00 92.25 185 LEU A C 1
ATOM 1429 O O . LEU A 1 185 ? 11.840 -2.487 -15.426 1.00 92.25 185 LEU A O 1
ATOM 1433 N N . VAL A 1 186 ? 11.688 -2.746 -17.641 1.00 92.38 186 VAL A N 1
ATOM 1434 C CA . VAL A 1 186 ? 13.071 -2.314 -17.888 1.00 92.38 186 VAL A CA 1
ATOM 1435 C C . VAL A 1 186 ? 13.220 -0.825 -17.575 1.00 92.38 186 VAL A C 1
ATOM 1437 O O . VAL A 1 186 ? 14.168 -0.447 -16.898 1.00 92.38 186 VAL A O 1
ATOM 1440 N N . GLY A 1 187 ? 12.265 0.014 -17.987 1.00 89.44 187 GLY A N 1
ATOM 1441 C CA . GLY A 1 187 ? 12.284 1.453 -17.720 1.00 89.44 187 GLY A CA 1
ATOM 1442 C C . GLY A 1 187 ? 12.294 1.800 -16.229 1.00 89.44 187 GLY A C 1
ATOM 1443 O O . GLY A 1 187 ? 13.109 2.621 -15.803 1.00 89.44 187 GLY A O 1
ATOM 1444 N N . THR A 1 188 ? 11.457 1.142 -15.420 1.00 91.69 188 THR A N 1
ATOM 1445 C CA . THR A 1 188 ? 11.453 1.339 -13.960 1.00 91.69 188 THR A CA 1
ATOM 1446 C C . THR A 1 188 ? 12.774 0.898 -13.332 1.00 91.69 188 THR A C 1
ATOM 1448 O O . THR A 1 188 ? 13.367 1.642 -12.553 1.00 91.69 188 THR A O 1
ATOM 1451 N N . LEU A 1 189 ? 13.295 -0.276 -13.700 1.00 93.06 189 LEU A N 1
ATOM 1452 C CA . LEU A 1 189 ? 14.566 -0.772 -13.163 1.00 93.06 189 LEU A CA 1
ATOM 1453 C C . LEU A 1 189 ? 15.748 0.119 -13.558 1.00 93.06 189 LEU A C 1
ATOM 1455 O O . LEU A 1 189 ? 16.568 0.469 -12.711 1.00 93.06 189 LEU A O 1
ATOM 1459 N N . THR A 1 190 ? 15.835 0.526 -14.825 1.00 92.06 190 THR A N 1
ATOM 1460 C CA . THR A 1 190 ? 16.899 1.417 -15.298 1.00 92.06 190 THR A CA 1
ATOM 1461 C C . THR A 1 190 ? 16.812 2.787 -14.631 1.00 92.06 190 THR A C 1
ATOM 1463 O O . THR A 1 190 ? 17.836 3.306 -14.192 1.00 92.06 190 THR A O 1
ATOM 1466 N N . GLY A 1 191 ? 15.611 3.356 -14.486 1.00 89.06 191 GLY A N 1
ATOM 1467 C CA . GLY A 1 191 ? 15.420 4.623 -13.776 1.00 89.06 191 GLY A CA 1
ATOM 1468 C C . GLY A 1 191 ? 15.858 4.546 -12.312 1.00 89.06 191 GLY A C 1
ATOM 1469 O O . GLY A 1 191 ? 16.495 5.471 -11.813 1.00 89.06 191 GLY A O 1
ATOM 1470 N N . PHE A 1 192 ? 15.597 3.419 -11.648 1.00 89.81 192 PHE A N 1
ATOM 1471 C CA . PHE A 1 192 ? 16.050 3.184 -10.281 1.00 89.81 192 PHE A CA 1
ATOM 1472 C C . PHE A 1 192 ? 17.581 3.123 -10.167 1.00 89.81 192 PHE A C 1
ATOM 1474 O O . PHE A 1 192 ? 18.170 3.809 -9.331 1.00 89.81 192 PHE A O 1
ATOM 1481 N N . VAL A 1 193 ? 18.234 2.353 -11.044 1.00 91.94 193 VAL A N 1
ATOM 1482 C CA . VAL A 1 193 ? 19.701 2.222 -11.068 1.00 91.94 193 VAL A CA 1
ATOM 1483 C C . VAL A 1 193 ? 20.371 3.567 -11.352 1.00 91.94 193 VAL A C 1
ATOM 1485 O O . VAL A 1 193 ? 21.312 3.940 -10.654 1.00 91.94 193 VAL A O 1
ATOM 1488 N N . LEU A 1 194 ? 19.869 4.320 -12.335 1.00 89.81 194 LEU A N 1
ATOM 1489 C CA . LEU A 1 194 ? 20.393 5.648 -12.664 1.00 89.81 194 LEU A CA 1
ATOM 1490 C C . LEU A 1 194 ? 20.169 6.653 -11.531 1.00 89.81 194 LEU A C 1
ATOM 1492 O O . LEU A 1 194 ? 21.047 7.469 -11.263 1.00 89.81 194 LEU A O 1
ATOM 1496 N N . GLY A 1 195 ? 19.033 6.577 -10.838 1.00 87.56 195 GLY A N 1
ATOM 1497 C CA . GLY A 1 195 ? 18.749 7.424 -9.685 1.00 87.56 195 GLY A CA 1
ATOM 1498 C C . GLY A 1 195 ? 19.697 7.173 -8.511 1.00 87.56 195 GLY A C 1
ATOM 1499 O O . GLY A 1 195 ? 20.236 8.124 -7.947 1.00 87.56 195 GLY A O 1
ATOM 1500 N N . ILE A 1 196 ? 19.975 5.903 -8.187 1.00 88.31 196 ILE A N 1
ATOM 1501 C CA . ILE A 1 196 ? 20.989 5.548 -7.180 1.00 88.31 196 ILE A CA 1
ATOM 1502 C C . ILE A 1 196 ? 22.375 6.018 -7.620 1.00 88.31 196 ILE A C 1
ATOM 1504 O O . ILE A 1 196 ? 23.099 6.609 -6.822 1.00 88.31 196 ILE A O 1
ATOM 1508 N N . ALA A 1 197 ? 22.747 5.775 -8.880 1.00 87.94 197 ALA A N 1
ATOM 1509 C CA . ALA A 1 197 ? 24.033 6.210 -9.410 1.00 87.94 197 ALA A CA 1
ATOM 1510 C C . ALA A 1 197 ? 24.193 7.734 -9.305 1.00 87.94 197 ALA A C 1
ATOM 1512 O O . ALA A 1 197 ? 25.240 8.204 -8.874 1.00 87.94 197 ALA A O 1
ATOM 1513 N N . GLY A 1 198 ? 23.143 8.501 -9.615 1.00 85.81 198 GLY A N 1
ATOM 1514 C CA . GLY A 1 198 ? 23.122 9.953 -9.449 1.00 85.81 198 GLY A CA 1
ATOM 1515 C C . GLY A 1 198 ? 23.363 10.387 -8.003 1.00 85.81 198 GLY A C 1
ATOM 1516 O O . GLY A 1 198 ? 24.238 11.214 -7.762 1.00 85.81 198 GLY A O 1
ATOM 1517 N N . ILE A 1 199 ? 22.657 9.780 -7.040 1.00 85.38 199 ILE A N 1
ATOM 1518 C CA . ILE A 1 199 ? 22.841 10.071 -5.608 1.00 85.38 199 ILE A CA 1
ATOM 1519 C C . ILE A 1 199 ? 24.276 9.758 -5.159 1.00 85.38 199 ILE A C 1
ATOM 1521 O O . ILE A 1 199 ? 24.908 10.564 -4.471 1.00 85.38 199 ILE A O 1
ATOM 1525 N N . LEU A 1 200 ? 24.818 8.610 -5.573 1.00 84.69 200 LEU A N 1
ATOM 1526 C CA . LEU A 1 200 ? 26.195 8.233 -5.261 1.00 84.69 200 LEU A CA 1
ATOM 1527 C C . LEU A 1 200 ? 27.183 9.254 -5.828 1.00 84.69 200 LEU A C 1
ATOM 1529 O O . LEU A 1 200 ? 28.041 9.729 -5.092 1.00 84.69 200 LEU A O 1
ATOM 1533 N N . ILE A 1 201 ? 27.035 9.645 -7.097 1.00 86.12 201 ILE A N 1
ATOM 1534 C CA . ILE A 1 201 ? 27.903 10.643 -7.738 1.00 86.12 201 ILE A CA 1
ATOM 1535 C C . ILE A 1 201 ? 27.854 11.974 -6.983 1.00 86.12 201 ILE A C 1
ATOM 1537 O O . ILE A 1 201 ? 28.906 12.558 -6.734 1.00 86.12 201 ILE A O 1
ATOM 1541 N N . THR A 1 202 ? 26.670 12.441 -6.571 1.00 81.44 202 THR A N 1
ATOM 1542 C CA . THR A 1 202 ? 26.555 13.685 -5.795 1.00 81.44 202 THR A CA 1
ATOM 1543 C C . THR A 1 202 ? 27.244 13.587 -4.436 1.00 81.44 202 THR A C 1
ATOM 1545 O O . THR A 1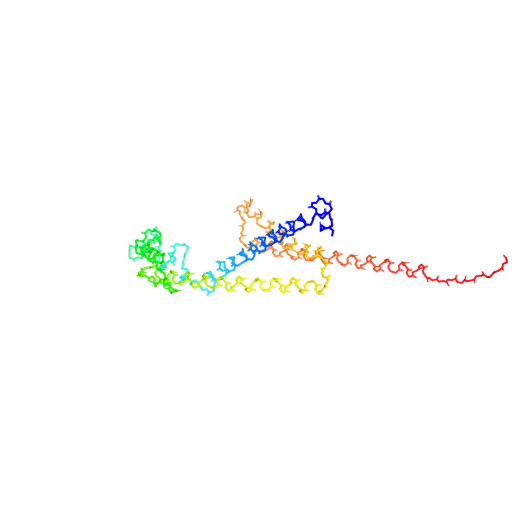 202 ? 27.988 14.494 -4.071 1.00 81.44 202 THR A O 1
ATOM 1548 N N . HIS A 1 203 ? 27.098 12.462 -3.730 1.00 79.75 203 HIS A N 1
ATOM 1549 C CA . HIS A 1 203 ? 27.788 12.249 -2.457 1.00 79.75 203 HIS A CA 1
ATOM 1550 C C . HIS A 1 203 ? 29.313 12.150 -2.621 1.00 79.75 203 HIS A C 1
ATOM 1552 O O . HIS A 1 203 ? 30.054 12.705 -1.811 1.00 79.75 203 HIS A O 1
ATOM 1558 N N . PHE A 1 204 ? 29.802 11.493 -3.678 1.00 77.81 204 PHE A N 1
ATOM 1559 C CA . PHE A 1 204 ? 31.235 11.446 -3.988 1.00 77.81 204 PHE A CA 1
ATOM 1560 C C . PHE A 1 204 ? 31.790 12.817 -4.404 1.00 77.81 204 PHE A C 1
ATOM 1562 O O . PHE A 1 204 ? 32.916 13.149 -4.039 1.00 77.81 204 PHE A O 1
ATOM 1569 N N . GLY A 1 205 ? 31.013 13.631 -5.123 1.00 73.12 205 GLY A N 1
ATOM 1570 C CA . GLY A 1 205 ? 31.388 15.001 -5.477 1.00 73.12 205 GLY A CA 1
ATOM 1571 C C . GLY A 1 205 ? 31.574 15.893 -4.249 1.00 73.12 205 GLY A C 1
ATOM 1572 O O . GLY A 1 205 ? 32.583 16.591 -4.149 1.00 73.12 205 GLY A O 1
ATOM 1573 N N . GLU A 1 206 ? 30.663 15.812 -3.275 1.00 67.50 206 GLU A N 1
ATOM 1574 C CA . GLU A 1 206 ? 30.798 16.546 -2.011 1.00 67.50 206 GLU A CA 1
ATOM 1575 C C . GLU A 1 206 ? 32.010 16.085 -1.191 1.00 67.50 206 GLU A C 1
ATOM 1577 O O . GLU A 1 206 ? 32.729 16.925 -0.655 1.00 67.50 206 GLU A O 1
A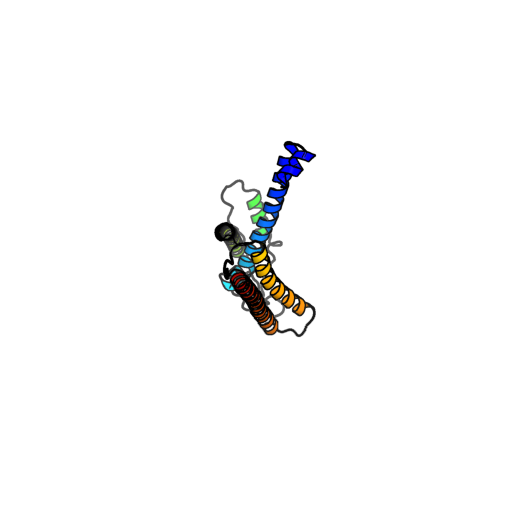TOM 1582 N N . LEU A 1 207 ? 32.308 14.780 -1.157 1.00 61.44 207 LEU A N 1
ATOM 1583 C CA . LEU A 1 207 ? 33.509 14.246 -0.496 1.00 61.44 207 LEU A CA 1
ATOM 1584 C C . LEU A 1 207 ? 34.809 14.789 -1.111 1.00 61.44 207 LEU A C 1
ATOM 1586 O O . LEU A 1 207 ? 35.748 15.115 -0.384 1.00 61.44 207 LEU A O 1
ATOM 1590 N N . ILE A 1 208 ? 34.867 14.923 -2.439 1.00 64.31 208 ILE A N 1
ATOM 1591 C CA . ILE A 1 208 ? 36.032 15.482 -3.142 1.00 64.31 208 ILE A CA 1
ATOM 1592 C C . ILE A 1 208 ? 36.164 16.985 -2.865 1.00 64.31 208 ILE A C 1
ATOM 1594 O O . ILE A 1 208 ? 37.267 17.458 -2.591 1.00 64.31 208 ILE A O 1
ATOM 1598 N N . SER A 1 209 ? 35.062 17.741 -2.882 1.00 58.22 209 SER A N 1
ATOM 1599 C CA . SER A 1 209 ? 35.081 19.171 -2.544 1.00 58.22 209 SER A CA 1
ATOM 1600 C C . SER A 1 209 ? 35.455 19.432 -1.082 1.00 58.22 209 SER A C 1
ATOM 1602 O O . SER A 1 209 ? 36.199 20.377 -0.820 1.00 58.22 209 SER A O 1
ATOM 1604 N N . PHE A 1 210 ? 35.009 18.589 -0.146 1.00 57.34 210 PHE A N 1
ATOM 1605 C CA . PHE A 1 210 ? 35.367 18.690 1.272 1.00 57.34 210 PHE A CA 1
ATOM 1606 C C . PHE A 1 210 ? 36.844 18.342 1.501 1.00 57.34 210 PHE A C 1
ATOM 1608 O O . PHE A 1 210 ? 37.568 19.111 2.126 1.00 57.34 210 PHE A O 1
ATOM 1615 N N . SER A 1 211 ? 37.340 17.263 0.881 1.00 56.38 211 SER A N 1
ATOM 1616 C CA . SER A 1 211 ? 38.764 16.904 0.928 1.00 56.38 211 SER A CA 1
ATOM 1617 C C . SER A 1 211 ? 39.666 17.975 0.301 1.00 56.38 211 SER A C 1
ATOM 1619 O O . SER A 1 211 ? 40.801 18.143 0.744 1.00 56.38 211 SER A O 1
ATOM 1621 N N . PHE A 1 212 ? 39.190 18.695 -0.719 1.00 52.59 212 PHE A N 1
ATOM 1622 C CA . PHE A 1 212 ? 39.922 19.808 -1.324 1.00 52.59 212 PHE A CA 1
ATOM 1623 C C . PHE A 1 212 ? 39.961 21.037 -0.403 1.00 52.59 212 PHE A C 1
ATOM 1625 O O . PHE A 1 212 ? 41.000 21.685 -0.298 1.00 52.59 212 PHE A O 1
ATOM 1632 N N . TRP A 1 213 ? 38.868 21.334 0.304 1.00 49.88 213 TRP A N 1
ATOM 1633 C CA . TRP A 1 213 ? 38.822 22.417 1.291 1.00 49.88 213 TRP A CA 1
ATOM 1634 C C . TRP A 1 213 ? 39.671 22.121 2.530 1.00 49.88 213 TRP A C 1
ATOM 1636 O O . TRP A 1 213 ? 40.441 22.987 2.937 1.00 49.88 213 TRP A O 1
ATOM 1646 N N . ASP A 1 214 ? 39.630 20.901 3.067 1.00 49.66 214 ASP A N 1
ATOM 1647 C CA . ASP A 1 214 ? 40.470 20.502 4.204 1.00 49.66 214 ASP A CA 1
ATOM 1648 C C . ASP A 1 214 ? 41.962 20.504 3.838 1.00 49.66 214 ASP A C 1
ATOM 1650 O O . ASP A 1 214 ? 42.793 21.001 4.599 1.00 49.66 214 ASP A O 1
ATOM 1654 N N . ALA A 1 215 ? 42.323 20.047 2.631 1.00 50.59 215 ALA A N 1
ATOM 1655 C CA . ALA A 1 215 ? 43.694 20.162 2.130 1.00 50.59 215 ALA A CA 1
ATOM 1656 C C . ALA A 1 215 ? 44.138 21.630 1.964 1.00 50.59 215 ALA A C 1
ATOM 1658 O O . ALA A 1 215 ? 45.306 21.955 2.187 1.00 50.59 215 ALA A O 1
ATOM 1659 N N . CYS A 1 216 ? 43.217 22.529 1.607 1.00 46.19 216 CYS A N 1
ATOM 1660 C CA . CYS A 1 216 ? 43.501 23.953 1.455 1.00 46.19 216 CYS A CA 1
ATOM 1661 C C . CYS A 1 216 ? 43.611 24.681 2.811 1.00 46.19 216 CYS A C 1
ATOM 1663 O O . CYS A 1 216 ? 44.475 25.543 2.961 1.00 46.19 216 CYS A O 1
ATOM 1665 N N . VAL A 1 217 ? 42.808 24.301 3.813 1.00 48.69 217 VAL A N 1
ATOM 1666 C CA . VAL A 1 217 ? 42.878 24.834 5.188 1.00 48.69 217 VAL A CA 1
ATOM 1667 C C . VAL A 1 217 ? 44.168 24.392 5.889 1.00 48.69 217 VAL A C 1
ATOM 1669 O O . VAL A 1 217 ? 44.835 25.215 6.519 1.00 48.69 217 VAL A O 1
ATOM 1672 N N . ILE A 1 218 ? 44.602 23.140 5.699 1.00 48.78 218 ILE A N 1
ATOM 1673 C CA . ILE A 1 218 ? 45.877 22.638 6.246 1.00 48.78 218 ILE A CA 1
ATOM 1674 C C . ILE A 1 218 ? 47.087 23.378 5.641 1.00 48.78 218 ILE A C 1
ATOM 1676 O O . ILE A 1 218 ? 48.079 23.608 6.332 1.00 48.78 218 ILE A O 1
ATOM 1680 N N . LEU A 1 219 ? 47.013 23.827 4.381 1.00 49.59 219 LEU A N 1
ATOM 1681 C CA . LEU A 1 219 ? 48.074 24.633 3.759 1.00 49.59 219 LEU A CA 1
ATOM 1682 C C . LEU A 1 219 ? 48.131 26.084 4.268 1.00 49.59 219 LEU A C 1
ATOM 1684 O O . LEU A 1 219 ? 49.177 26.722 4.145 1.00 49.59 219 LEU A O 1
ATOM 1688 N N . THR A 1 220 ? 47.058 26.605 4.871 1.00 49.66 220 THR A N 1
ATOM 1689 C CA . THR A 1 220 ? 47.045 27.951 5.476 1.00 49.66 220 THR A CA 1
ATOM 1690 C C . THR A 1 220 ? 47.513 27.995 6.935 1.00 49.66 220 THR A C 1
ATOM 1692 O O . THR A 1 220 ? 47.795 29.079 7.440 1.00 49.66 220 THR A O 1
ATOM 1695 N N . GLU A 1 221 ? 47.673 26.845 7.599 1.00 42.72 221 GLU A N 1
ATOM 1696 C CA . GLU A 1 221 ? 48.057 26.741 9.019 1.00 42.72 221 GLU A CA 1
ATOM 1697 C C . GLU A 1 221 ? 49.489 26.213 9.257 1.00 42.72 221 GLU A C 1
ATOM 1699 O O . GLU A 1 221 ? 49.800 25.671 10.314 1.00 42.72 221 GLU A O 1
ATOM 1704 N N . SER A 1 222 ? 50.418 26.407 8.312 1.00 36.28 222 SER A N 1
ATOM 1705 C CA . SER A 1 222 ? 51.857 26.242 8.588 1.00 36.28 222 SER A CA 1
ATOM 1706 C C . SER A 1 222 ? 52.452 27.545 9.158 1.00 36.28 222 SER A C 1
ATOM 1708 O O . SER A 1 222 ? 52.639 28.506 8.405 1.00 36.28 222 SER A O 1
ATOM 1710 N N . PRO A 1 223 ? 52.838 27.606 10.452 1.00 42.12 223 PRO A N 1
ATOM 1711 C CA . PRO A 1 223 ? 53.431 28.790 11.054 1.00 42.12 223 PRO A CA 1
ATOM 1712 C C . PRO A 1 223 ? 54.930 28.825 10.740 1.00 42.12 223 PRO A C 1
ATOM 1714 O O . PRO A 1 223 ? 55.779 28.424 11.542 1.00 42.12 223 PRO A O 1
ATOM 1717 N N . THR A 1 224 ? 55.305 29.342 9.572 1.00 42.19 224 THR A N 1
ATOM 1718 C CA . THR A 1 224 ? 56.695 29.749 9.356 1.00 42.19 224 THR A CA 1
ATOM 1719 C C . THR A 1 224 ? 56.989 31.018 10.145 1.00 42.19 224 THR A C 1
ATOM 1721 O O . THR A 1 224 ? 56.704 32.126 9.715 1.00 42.19 224 THR A O 1
ATOM 1724 N N . LYS A 1 225 ? 57.645 30.795 11.285 1.00 36.72 225 LYS A N 1
ATOM 1725 C CA . LYS A 1 225 ? 58.729 31.616 11.839 1.00 36.72 225 LYS A CA 1
ATOM 1726 C C . LYS A 1 225 ? 58.398 33.070 12.202 1.00 36.72 225 LYS A C 1
ATOM 1728 O O . LYS A 1 225 ? 58.424 33.986 11.391 1.00 36.72 225 LYS A O 1
ATOM 1733 N N . ARG A 1 226 ? 58.320 33.256 13.525 1.00 37.22 226 ARG A N 1
ATOM 1734 C CA . ARG A 1 226 ? 58.887 34.390 14.272 1.00 37.22 226 ARG A CA 1
ATOM 1735 C C . ARG A 1 226 ? 60.114 35.001 13.571 1.00 37.22 226 ARG A C 1
ATOM 1737 O O . ARG A 1 226 ? 61.115 34.308 13.394 1.00 37.22 226 ARG A O 1
ATOM 1744 N N . VAL A 1 227 ? 60.075 36.310 13.335 1.00 38.03 227 VAL A N 1
ATOM 1745 C CA . VAL A 1 227 ? 61.258 37.182 13.375 1.00 38.03 227 VAL A CA 1
ATOM 1746 C C . VAL A 1 227 ? 60.984 38.279 14.406 1.00 38.03 227 VAL A C 1
ATOM 1748 O O . VAL A 1 227 ? 59.900 38.854 14.458 1.00 38.03 227 VAL A O 1
ATOM 1751 N N . CYS A 1 228 ? 61.955 38.447 15.300 1.00 38.31 228 CYS A N 1
ATOM 1752 C CA . CYS A 1 228 ? 61.974 39.307 16.477 1.00 38.31 228 CYS A CA 1
ATOM 1753 C C . CYS A 1 228 ? 62.141 40.806 16.152 1.00 38.31 228 CYS A C 1
ATOM 1755 O O . CYS A 1 228 ? 62.696 41.141 15.115 1.00 38.31 228 CYS A O 1
ATOM 1757 N N . ARG A 1 229 ? 61.733 41.651 17.120 1.00 34.34 229 ARG A N 1
ATOM 1758 C CA . ARG A 1 229 ? 62.221 43.010 17.486 1.00 34.34 229 ARG A CA 1
ATOM 1759 C C . ARG A 1 229 ? 63.125 43.748 16.479 1.00 34.34 229 ARG A C 1
ATOM 1761 O O . ARG A 1 229 ? 64.253 43.317 16.263 1.00 34.34 229 ARG A O 1
ATOM 1768 N N . CYS A 1 230 ? 62.718 44.950 16.069 1.00 38.25 230 CYS A N 1
ATOM 1769 C CA . CYS A 1 230 ? 62.924 46.216 16.796 1.00 38.25 230 CYS A CA 1
ATOM 1770 C C . CYS A 1 230 ? 61.806 47.196 16.428 1.00 38.25 230 CYS A C 1
ATOM 1772 O O . CYS A 1 230 ? 61.309 47.092 15.286 1.00 38.25 230 CYS A O 1
#

Sequence (230 aa):
MVNLVAQSVFGQAGKSFMNVVILSAMAATTTAEVASISTIFINDIYAIYLNPFCKRIGLNSCILCGKLRARFAEDSERCKCGSMAACENCEDDMRAEETSKRAVKPQPTCSTHALYRRYLEQTRRLKFWITFTILGFVLFLAIAAELAQVVTLSLMTYVSVFGASAVGSLYLTFYWARLNSLAVLVGTLTGFVLGIAGILITHFGELISFSFWDACVILTESPTKRVCRC

InterPro domains:
  IPR001734 Sodium/solute symporter [PS50283] (1-205)
  IPR031155 Urea active transporter [PTHR46154] (3-202)
  IPR038377 Sodium/glucose symporter superfamily [G3DSA:1.20.1730.10] (1-227)

pLDDT: mean 80.87, std 13.91, range [34.34, 94.56]

Foldseek 3Di:
DVLVVQCVPPNPVSSVVVVVVVVVVVVVVLLVVLLVVLCCCLVVPVCQPPDPLDDAPDPQADSQPRFGDPPDDDPVRHDPDDDCVPDPQSVVLVVQQVPDPDPDRDQRPDPRCSSVVVVVVVSVVVSVVSSVVSSVVVVVVVVVCVVVVPDPVVVVLLVVLLVCQLVVLVVCVVPDVPDDPVNSVVSSVVSSVVSVVVVVVVVVVVVVVVVVVVVVVVVVPDDPDDDDDD